Protein AF-A0A958IN01-F1 (afdb_monomer_lite)

Foldseek 3Di:
DDVVVLLVVLVVCLVPQDPVLLVVLLCQLPPPPDLVSNLSSLLSNLLRPVPSSLVVCVPPQLPDDPPSNVSVLNSLLSQADPDPVDHDPCVVVSQVSLLVQLVDDDPVSVLSSLLSQLPHPDHDDLVSLLVSVLVLDLSSLLSNLLSLLPDPDPCLVVV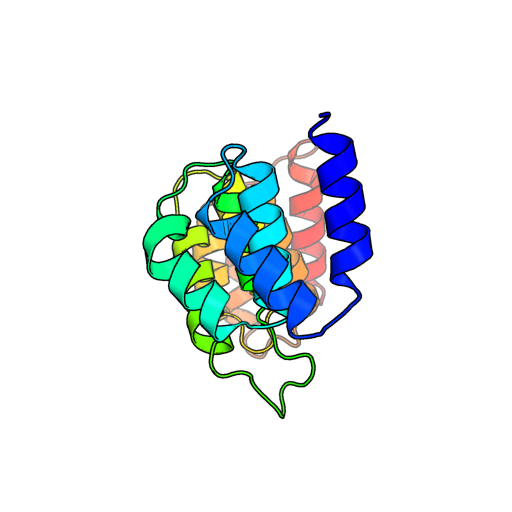LVSLVVSLVVDDPPVSVSSNVSSVSSNVD

Secondary structure (DSSP, 8-state):
--HHHHHHHHHHHHT--SHHHHHHHHHHHHH-SSHHHHHHHHHHHHHH-HHHHHHHHHHTGGGPPTTTHHHHHHHHHH---SSTTS--THHHHHHHHHHHHHTSS-HHHHHHHHHHHHTSSSPPPHHHHHHHHTT--HHHHHHHHHHHHHS--S-HHHHHHHHHHHHTT--TTTTHHHHHHHHHHHH-

Sequence (188 aa):
EHPQIRLAALHSVRSIKNRTTERLFEKMATSHEDWRIKGESLIALATIAPAKAMKMIRNEAIQFPWPQSYYTIVALDSMKSANPAKPIPEESEATQLLVQLAEGEPIGQSTVALEALIGRNTPPSIDYFMKKMQQGDVAQTTIIANYIALMDDPRPAQTVQPLMEMFAKFEAPRDLEAMVAIVVALDS

Radius of gyration: 18.51 Å; chains: 1; bounding box: 45×27×58 Å

pLDDT: mean 90.48, std 6.43, range [61.12, 97.69]

Structure (mmCIF, N/CA/C/O backbone):
data_AF-A0A958IN01-F1
#
_entry.id   AF-A0A958IN01-F1
#
loop_
_atom_site.group_PDB
_atom_site.id
_atom_site.type_symbol
_atom_site.label_atom_id
_atom_site.label_alt_id
_atom_site.label_comp_id
_atom_site.label_asym_id
_atom_site.label_entity_id
_atom_site.label_seq_id
_atom_site.pdbx_PDB_ins_code
_atom_site.Cartn_x
_atom_site.Cartn_y
_atom_site.Cartn_z
_atom_site.occupancy
_atom_site.B_iso_or_equiv
_atom_site.auth_seq_id
_atom_site.auth_comp_id
_atom_site.auth_asym_id
_atom_site.auth_atom_id
_atom_site.pdbx_PDB_model_num
ATOM 1 N N . GLU A 1 1 ? -2.653 2.076 -32.327 1.00 61.12 1 GLU A N 1
ATOM 2 C CA . GLU A 1 1 ? -2.480 0.803 -31.587 1.00 61.12 1 GLU A CA 1
ATOM 3 C C . GLU A 1 1 ? -3.309 0.871 -30.306 1.00 61.12 1 GLU A C 1
ATOM 5 O O . GLU A 1 1 ? -3.391 1.955 -29.742 1.00 61.12 1 GLU A O 1
ATOM 10 N N . HIS A 1 2 ? -3.980 -0.206 -29.884 1.00 81.88 2 HIS A N 1
ATOM 11 C CA . HIS A 1 2 ? -4.971 -0.136 -28.798 1.00 81.88 2 HIS A CA 1
ATOM 12 C C . HIS A 1 2 ? -4.309 -0.257 -27.404 1.00 81.88 2 HIS A C 1
ATOM 14 O O . HIS A 1 2 ? -3.597 -1.239 -27.176 1.00 81.88 2 HIS A O 1
ATOM 20 N N . PRO A 1 3 ? -4.554 0.665 -26.447 1.00 77.88 3 PRO A N 1
ATOM 21 C CA . PRO A 1 3 ? -3.917 0.654 -25.121 1.00 77.88 3 PRO A CA 1
ATOM 22 C C . PRO A 1 3 ? -4.086 -0.657 -24.343 1.00 77.88 3 PRO A C 1
ATOM 24 O O . PRO A 1 3 ? -3.154 -1.119 -23.694 1.00 77.88 3 PRO A O 1
ATOM 27 N N . GLN A 1 4 ? -5.242 -1.316 -24.466 1.00 81.12 4 GLN A N 1
ATOM 28 C CA . GLN A 1 4 ? -5.497 -2.587 -23.771 1.00 81.12 4 GLN A CA 1
ATOM 29 C C . GLN A 1 4 ? -4.605 -3.736 -24.259 1.00 81.12 4 GLN A C 1
ATOM 31 O O . GLN A 1 4 ? -4.190 -4.571 -23.461 1.00 81.12 4 GLN A O 1
ATOM 36 N N . ILE A 1 5 ? -4.265 -3.765 -25.552 1.00 83.88 5 ILE A N 1
ATOM 37 C CA . ILE A 1 5 ? -3.369 -4.791 -26.104 1.00 83.88 5 ILE A CA 1
ATOM 38 C C . ILE A 1 5 ? -1.960 -4.598 -25.530 1.00 83.88 5 ILE A C 1
ATOM 40 O O . ILE A 1 5 ? -1.296 -5.566 -25.163 1.00 83.88 5 ILE A O 1
ATOM 44 N N . ARG A 1 6 ? -1.526 -3.340 -25.377 1.00 82.25 6 ARG A N 1
ATOM 45 C CA . ARG A 1 6 ? -0.242 -3.008 -24.749 1.00 82.25 6 ARG A CA 1
ATOM 46 C C . ARG A 1 6 ? -0.212 -3.382 -23.269 1.00 82.25 6 ARG A C 1
ATOM 48 O O . ARG A 1 6 ? 0.780 -3.947 -22.828 1.00 82.25 6 ARG A O 1
ATOM 55 N N . LEU A 1 7 ? -1.292 -3.137 -22.527 1.00 82.56 7 LEU A N 1
ATOM 56 C CA . LEU A 1 7 ? -1.411 -3.568 -21.129 1.00 82.56 7 LEU A CA 1
ATOM 57 C C . LEU A 1 7 ? -1.273 -5.090 -20.987 1.00 82.56 7 LEU A C 1
ATOM 59 O O . LEU A 1 7 ? -0.437 -5.560 -20.217 1.00 82.56 7 LEU A O 1
ATOM 63 N N . ALA A 1 8 ? -2.009 -5.859 -21.794 1.00 82.44 8 ALA A N 1
ATOM 64 C CA . ALA A 1 8 ? -1.927 -7.320 -21.783 1.00 82.44 8 ALA A CA 1
ATOM 65 C C . ALA A 1 8 ? -0.515 -7.832 -22.134 1.00 82.44 8 ALA A C 1
ATOM 67 O O . ALA A 1 8 ? -0.007 -8.779 -21.522 1.00 82.44 8 ALA A O 1
ATOM 68 N N . ALA A 1 9 ? 0.153 -7.177 -23.088 1.00 85.06 9 ALA A N 1
ATOM 69 C CA . ALA A 1 9 ? 1.536 -7.486 -23.429 1.00 85.06 9 ALA A CA 1
ATOM 70 C C . ALA A 1 9 ? 2.493 -7.196 -22.259 1.00 85.06 9 ALA A C 1
ATOM 72 O O . ALA A 1 9 ? 3.341 -8.030 -21.945 1.00 85.06 9 ALA A O 1
ATOM 73 N N . LEU A 1 10 ? 2.337 -6.060 -21.569 1.00 85.75 10 LEU A N 1
ATOM 74 C CA . LEU A 1 10 ? 3.169 -5.718 -20.411 1.00 85.75 10 LEU A CA 1
ATOM 75 C C . LEU A 1 10 ? 3.002 -6.712 -19.269 1.00 85.75 10 LEU A C 1
ATOM 77 O O . LEU A 1 10 ? 3.998 -7.139 -18.684 1.00 85.75 10 LEU A O 1
ATOM 81 N N . HIS A 1 11 ? 1.769 -7.138 -19.001 1.00 83.38 11 HIS A N 1
ATOM 82 C CA . HIS A 1 11 ? 1.479 -8.159 -17.994 1.00 83.38 11 HIS A CA 1
ATOM 83 C C . HIS A 1 11 ? 2.165 -9.487 -18.322 1.00 83.38 11 HIS A C 1
ATOM 85 O O . HIS A 1 11 ? 2.788 -10.089 -17.449 1.00 83.38 11 HIS A O 1
ATOM 91 N N . SER A 1 12 ? 2.144 -9.892 -19.593 1.00 84.12 12 SER A N 1
ATOM 92 C CA . SER A 1 12 ? 2.808 -11.118 -20.053 1.00 84.12 12 SER A CA 1
ATOM 93 C C . SER A 1 12 ? 4.332 -11.045 -19.873 1.00 84.12 12 SER A C 1
ATOM 95 O O . SER A 1 12 ? 4.961 -11.976 -19.365 1.00 84.12 12 SER A O 1
ATOM 97 N N . VAL A 1 13 ? 4.932 -9.906 -20.234 1.00 86.69 13 VAL A N 1
ATOM 98 C CA . VAL A 1 13 ? 6.389 -9.696 -20.193 1.00 86.69 13 VAL A CA 1
ATOM 99 C C . VAL A 1 13 ? 6.911 -9.474 -18.768 1.00 86.69 13 VAL A C 1
ATOM 101 O O . VAL A 1 13 ? 8.067 -9.791 -18.493 1.00 86.69 13 VAL A O 1
ATOM 104 N N . ARG A 1 14 ? 6.078 -8.999 -17.831 1.00 81.75 14 ARG A N 1
ATOM 105 C CA . ARG A 1 14 ? 6.462 -8.732 -16.429 1.00 81.75 14 ARG A CA 1
ATOM 106 C C . ARG A 1 14 ? 7.025 -9.960 -15.706 1.00 81.75 14 ARG A C 1
ATOM 108 O O . ARG A 1 14 ? 7.861 -9.815 -14.817 1.00 81.75 14 ARG A O 1
ATOM 115 N N . SER A 1 15 ? 6.595 -11.160 -16.090 1.00 81.31 15 SER A N 1
ATOM 116 C CA . SER A 1 15 ? 7.098 -12.421 -15.525 1.00 81.31 15 SER A CA 1
ATOM 117 C C . SER A 1 15 ? 8.572 -12.694 -15.864 1.00 81.31 15 SER A C 1
ATOM 119 O O . SER A 1 15 ? 9.259 -13.420 -15.143 1.00 81.31 15 SER A O 1
ATOM 121 N N . ILE A 1 16 ? 9.085 -12.079 -16.931 1.00 85.94 16 ILE A N 1
ATOM 122 C CA . ILE A 1 16 ? 10.443 -12.275 -17.425 1.00 85.94 16 ILE A CA 1
ATOM 123 C C . ILE A 1 16 ? 11.359 -11.247 -16.753 1.00 85.94 16 ILE A C 1
ATOM 125 O O . ILE A 1 16 ? 11.392 -10.076 -17.128 1.00 85.94 16 ILE A O 1
ATOM 129 N N . LYS A 1 17 ? 12.140 -11.685 -15.763 1.00 85.38 17 LYS A N 1
ATOM 130 C CA . LYS A 1 17 ? 13.047 -10.821 -14.989 1.00 85.38 17 LYS A CA 1
ATOM 131 C C . LYS A 1 17 ? 14.450 -10.799 -15.602 1.00 85.38 17 LYS A C 1
ATOM 133 O O . LYS A 1 17 ? 15.314 -11.577 -15.206 1.00 85.38 17 LYS A O 1
ATOM 138 N N . ASN A 1 18 ? 14.684 -9.939 -16.595 1.00 88.88 18 ASN A N 1
ATOM 139 C CA . ASN A 1 18 ? 16.005 -9.769 -17.204 1.00 88.88 18 ASN A CA 1
ATOM 140 C C . ASN A 1 18 ? 16.297 -8.301 -17.568 1.00 88.88 18 ASN A C 1
ATOM 142 O O . ASN A 1 18 ? 15.436 -7.429 -17.497 1.00 88.88 18 ASN A O 1
ATOM 146 N N . ARG A 1 19 ? 17.534 -8.022 -17.992 1.00 89.69 19 ARG A N 1
ATOM 147 C CA . ARG A 1 19 ? 17.980 -6.658 -18.326 1.00 89.69 19 ARG A CA 1
ATOM 148 C C . ARG A 1 19 ? 17.228 -6.041 -19.512 1.00 89.69 19 ARG A C 1
ATOM 150 O O . ARG A 1 19 ? 17.126 -4.820 -19.612 1.00 89.69 19 ARG A O 1
ATOM 157 N N . THR A 1 20 ? 16.741 -6.862 -20.439 1.00 90.44 20 THR A N 1
ATOM 158 C CA . THR A 1 20 ? 15.983 -6.393 -21.607 1.00 90.44 20 THR A CA 1
ATOM 159 C C . THR A 1 20 ? 14.608 -5.895 -21.185 1.00 90.44 20 THR A C 1
ATOM 161 O O . THR A 1 20 ? 14.206 -4.808 -21.595 1.00 90.44 20 THR A O 1
ATOM 164 N N . THR A 1 21 ? 13.914 -6.650 -20.332 1.00 90.75 21 THR A N 1
ATOM 165 C CA . THR A 1 21 ? 12.603 -6.257 -19.807 1.00 90.75 21 THR A CA 1
ATOM 166 C C . THR A 1 21 ? 12.712 -5.082 -18.847 1.00 90.75 21 THR A C 1
ATOM 168 O O . THR A 1 21 ? 11.918 -4.155 -18.948 1.00 90.75 21 THR A O 1
ATOM 171 N N . GLU A 1 22 ? 13.751 -5.030 -18.013 1.00 92.38 22 GLU A N 1
ATOM 172 C CA . GLU A 1 22 ? 14.050 -3.862 -17.175 1.00 92.38 22 GLU A CA 1
ATOM 173 C C . GLU A 1 22 ? 14.158 -2.571 -18.007 1.00 92.38 22 GLU A C 1
ATOM 175 O O . GLU A 1 22 ? 13.461 -1.597 -17.732 1.00 92.38 22 GLU A O 1
ATOM 180 N N . ARG A 1 23 ? 14.977 -2.572 -19.071 1.00 92.69 23 ARG A N 1
ATOM 181 C CA . ARG A 1 23 ? 15.136 -1.408 -19.964 1.00 92.69 23 ARG A CA 1
ATOM 182 C C . ARG A 1 23 ? 13.841 -1.030 -20.680 1.00 92.69 23 ARG A C 1
ATOM 184 O O . ARG A 1 23 ? 13.604 0.151 -20.930 1.00 92.69 23 ARG A O 1
ATOM 191 N N . LEU A 1 24 ? 13.027 -2.021 -21.043 1.00 92.25 24 LEU A N 1
ATOM 192 C CA . LEU A 1 24 ? 11.726 -1.795 -21.664 1.00 92.25 24 LEU A CA 1
ATOM 193 C C . LEU A 1 24 ? 10.793 -1.047 -20.706 1.00 92.25 24 LEU A C 1
ATOM 195 O O . LEU A 1 24 ? 10.247 -0.010 -21.083 1.00 92.25 24 LEU A O 1
ATOM 199 N N . PHE A 1 25 ? 10.653 -1.546 -19.476 1.00 94.19 25 PHE A N 1
ATOM 200 C CA . PHE A 1 25 ? 9.800 -0.935 -18.461 1.00 94.19 25 PHE A CA 1
ATOM 201 C C . PHE A 1 25 ? 10.302 0.447 -18.046 1.00 94.19 25 PHE A C 1
ATOM 203 O O . PHE A 1 25 ? 9.499 1.367 -17.953 1.00 94.19 25 PHE A O 1
ATOM 210 N N . GLU A 1 26 ? 11.616 0.631 -17.900 1.00 93.81 26 GLU A N 1
ATOM 211 C CA . GLU A 1 26 ? 12.223 1.945 -17.650 1.00 93.81 26 GLU A CA 1
ATOM 212 C C . GLU A 1 26 ? 11.842 2.946 -18.752 1.00 93.81 26 GLU A C 1
ATOM 214 O O . GLU A 1 26 ? 11.300 4.014 -18.470 1.00 93.81 26 GLU A O 1
ATOM 219 N N . LYS A 1 27 ? 12.017 2.570 -20.027 1.00 92.81 27 LYS A N 1
ATOM 220 C CA . LYS A 1 27 ? 11.638 3.429 -21.156 1.00 92.81 27 LYS A CA 1
ATOM 221 C C . LYS A 1 27 ? 10.149 3.780 -21.130 1.00 92.81 27 LYS A C 1
ATOM 223 O O . LYS A 1 27 ? 9.794 4.939 -21.359 1.00 92.81 27 LYS A O 1
ATOM 228 N N . MET A 1 28 ? 9.279 2.801 -20.893 1.00 91.88 28 MET A N 1
ATOM 229 C CA . MET A 1 28 ? 7.832 3.019 -20.912 1.00 91.88 28 MET A CA 1
ATOM 230 C C . MET A 1 28 ? 7.343 3.849 -19.724 1.00 91.88 28 MET A C 1
ATOM 232 O O . MET A 1 28 ? 6.503 4.724 -19.920 1.00 91.88 28 MET A O 1
ATOM 236 N N . ALA A 1 29 ? 7.901 3.642 -18.532 1.00 90.81 29 ALA A N 1
ATOM 237 C CA . ALA A 1 29 ? 7.561 4.413 -17.343 1.00 90.81 29 ALA A CA 1
ATOM 238 C C . ALA A 1 29 ? 7.901 5.907 -17.506 1.00 90.81 29 ALA A C 1
ATOM 240 O O . ALA A 1 29 ? 7.125 6.757 -17.079 1.00 90.81 29 ALA A O 1
ATOM 241 N N . THR A 1 30 ? 9.003 6.246 -18.187 1.00 87.94 30 THR A N 1
ATOM 242 C CA . THR A 1 30 ? 9.405 7.650 -18.394 1.00 87.94 30 THR A CA 1
ATOM 243 C C . THR A 1 30 ? 8.705 8.307 -19.588 1.00 87.94 30 THR A C 1
ATOM 245 O O . THR A 1 30 ? 8.201 9.424 -19.489 1.00 87.94 30 THR A O 1
ATOM 248 N N . SER A 1 31 ? 8.677 7.639 -20.744 1.00 83.94 31 SER A N 1
ATOM 249 C CA . SER A 1 31 ? 8.402 8.313 -22.028 1.00 83.94 31 SER A CA 1
ATOM 250 C C . SER A 1 31 ? 7.001 8.100 -22.600 1.00 83.94 31 SER A C 1
ATOM 252 O O . SER A 1 31 ? 6.652 8.751 -23.581 1.00 83.94 31 SER A O 1
ATOM 254 N N . HIS A 1 32 ? 6.189 7.206 -22.029 1.00 86.25 32 HIS A N 1
ATOM 255 C CA . HIS A 1 32 ? 4.874 6.911 -22.601 1.00 86.25 32 HIS A CA 1
ATOM 256 C C . HIS A 1 32 ? 3.850 8.024 -22.305 1.00 86.25 32 HIS A C 1
ATOM 258 O O . HIS A 1 32 ? 3.859 8.624 -21.235 1.00 86.25 32 HIS A O 1
ATOM 264 N N . GLU A 1 33 ? 2.947 8.316 -23.240 1.00 86.88 33 GLU A N 1
ATOM 265 C CA . GLU A 1 33 ? 1.942 9.378 -23.060 1.00 86.88 33 GLU A CA 1
ATOM 266 C C . GLU A 1 33 ? 0.810 8.949 -22.112 1.00 86.88 33 GLU A C 1
ATOM 268 O O . GLU A 1 33 ? 0.402 9.704 -21.235 1.00 86.88 33 GLU A O 1
ATOM 273 N N . ASP A 1 34 ? 0.337 7.706 -22.249 1.00 89.75 34 ASP A N 1
ATOM 274 C CA . ASP A 1 34 ? -0.697 7.136 -21.377 1.00 89.75 34 ASP A CA 1
ATOM 275 C C . ASP A 1 34 ? -0.156 6.830 -19.966 1.00 89.75 34 ASP A C 1
ATOM 277 O O . ASP A 1 34 ? 0.724 5.976 -19.800 1.00 89.75 34 ASP A O 1
ATOM 281 N N . TRP A 1 35 ? -0.724 7.490 -18.951 1.00 87.94 35 TRP A N 1
ATOM 282 C CA . TRP A 1 35 ? -0.376 7.319 -17.537 1.00 87.94 35 TRP A CA 1
ATOM 283 C C . TRP A 1 35 ? -0.612 5.896 -17.020 1.00 87.94 35 TRP A C 1
ATOM 285 O O . TRP A 1 35 ? 0.095 5.462 -16.115 1.00 87.94 35 TRP A O 1
ATOM 295 N N . ARG A 1 36 ? -1.546 5.135 -17.611 1.00 90.62 36 ARG A N 1
ATOM 296 C CA . ARG A 1 36 ? -1.788 3.733 -17.232 1.00 90.62 36 ARG A CA 1
ATOM 297 C C . ARG A 1 36 ? -0.635 2.844 -17.652 1.00 90.62 36 ARG A C 1
ATOM 299 O O . ARG A 1 36 ? -0.147 2.040 -16.869 1.00 90.62 36 ARG A O 1
ATOM 306 N N . ILE A 1 37 ? -0.152 3.036 -18.878 1.00 91.06 37 ILE A N 1
ATOM 307 C CA . ILE A 1 37 ? 1.015 2.314 -19.390 1.00 91.06 37 ILE A CA 1
ATOM 308 C C . ILE A 1 37 ? 2.264 2.687 -18.589 1.00 91.06 37 ILE A C 1
ATOM 310 O O . ILE A 1 37 ? 3.051 1.802 -18.244 1.00 91.06 37 ILE A O 1
ATOM 314 N N . LYS A 1 38 ? 2.427 3.974 -18.248 1.00 91.88 38 LYS A N 1
ATOM 315 C CA . LYS A 1 38 ? 3.501 4.424 -17.352 1.00 91.88 38 LYS A CA 1
ATOM 316 C C . LYS A 1 38 ? 3.420 3.733 -15.993 1.00 91.88 38 LYS A C 1
ATOM 318 O O . LYS A 1 38 ? 4.413 3.170 -15.544 1.00 91.88 38 LYS A O 1
ATOM 323 N N . GLY A 1 39 ? 2.239 3.735 -15.381 1.00 91.81 39 GLY A N 1
ATOM 324 C CA . GLY A 1 39 ? 1.990 3.148 -14.070 1.00 91.81 39 GLY A CA 1
ATOM 325 C C . GLY A 1 39 ? 2.240 1.641 -14.019 1.00 91.81 39 GLY A C 1
ATOM 326 O O . GLY A 1 39 ? 2.950 1.160 -13.143 1.00 91.81 39 GLY A O 1
ATOM 327 N N . GLU A 1 40 ? 1.754 0.891 -15.003 1.00 92.25 40 GLU A N 1
ATOM 328 C CA . GLU A 1 40 ? 1.991 -0.558 -15.099 1.00 92.25 40 GLU A CA 1
ATOM 329 C C . GLU A 1 40 ? 3.465 -0.892 -15.324 1.00 92.25 40 GLU A C 1
ATOM 331 O O . GLU A 1 40 ? 4.010 -1.834 -14.744 1.00 92.25 40 GLU A O 1
ATOM 336 N N . SER A 1 41 ? 4.144 -0.072 -16.126 1.00 93.44 41 SER A N 1
ATOM 337 C CA . SER A 1 41 ? 5.586 -0.197 -16.328 1.00 93.44 41 SER A CA 1
ATOM 338 C C . SER A 1 41 ? 6.358 0.113 -15.047 1.00 93.44 41 SER A C 1
ATOM 340 O O . SER A 1 41 ? 7.332 -0.575 -14.747 1.00 93.44 41 SER A O 1
ATOM 342 N N . LEU A 1 42 ? 5.906 1.093 -14.260 1.00 94.38 42 LEU A N 1
ATOM 343 C CA . LEU A 1 42 ? 6.486 1.425 -12.961 1.00 94.38 42 LEU A CA 1
ATOM 344 C C . LEU A 1 42 ? 6.315 0.281 -11.955 1.00 94.38 42 LEU A C 1
ATOM 346 O O . LEU A 1 42 ? 7.279 -0.071 -11.280 1.00 94.38 42 LEU A O 1
ATOM 350 N N . ILE A 1 43 ? 5.138 -0.349 -11.896 1.00 93.62 43 ILE A N 1
ATOM 351 C CA . ILE A 1 43 ? 4.899 -1.532 -11.056 1.00 93.62 43 ILE A CA 1
ATOM 352 C C . ILE A 1 43 ? 5.835 -2.681 -11.456 1.00 93.62 43 ILE A C 1
ATOM 354 O O . ILE A 1 43 ? 6.446 -3.334 -10.606 1.00 93.62 43 ILE A O 1
ATOM 358 N N . ALA A 1 44 ? 5.960 -2.953 -12.757 1.00 92.94 44 ALA A N 1
ATOM 359 C CA . ALA A 1 44 ? 6.855 -3.996 -13.242 1.00 92.94 44 ALA A CA 1
ATOM 360 C C . ALA A 1 44 ? 8.320 -3.686 -12.893 1.00 92.94 44 ALA A C 1
ATOM 362 O O . ALA A 1 44 ? 9.041 -4.562 -12.407 1.00 92.94 44 ALA A O 1
ATOM 363 N N . LEU A 1 45 ? 8.741 -2.430 -13.068 1.00 93.88 45 LEU A N 1
ATOM 364 C CA . LEU A 1 45 ? 10.079 -1.972 -12.711 1.00 93.88 45 LEU A CA 1
ATOM 365 C C . LEU A 1 45 ? 10.332 -2.083 -11.205 1.00 93.88 45 LEU A C 1
ATOM 367 O O . LEU A 1 45 ? 11.405 -2.527 -10.819 1.00 93.88 45 LEU A O 1
ATOM 371 N N . ALA A 1 46 ? 9.349 -1.775 -10.359 1.00 94.00 46 ALA A N 1
ATOM 372 C CA . ALA A 1 46 ? 9.456 -1.910 -8.907 1.00 94.00 46 ALA A CA 1
ATOM 373 C C . ALA A 1 46 ? 9.723 -3.352 -8.458 1.00 94.00 46 ALA A C 1
ATOM 375 O O . ALA A 1 46 ? 10.436 -3.572 -7.486 1.00 94.00 46 ALA A O 1
ATOM 376 N N . THR A 1 47 ? 9.233 -4.340 -9.212 1.00 90.44 47 THR A N 1
ATOM 377 C CA . THR A 1 47 ? 9.486 -5.763 -8.937 1.00 90.44 47 THR A CA 1
ATOM 378 C C . THR A 1 47 ? 10.875 -6.232 -9.410 1.00 90.44 47 THR A C 1
ATOM 380 O O . THR A 1 47 ? 11.429 -7.180 -8.852 1.00 90.44 47 THR A O 1
ATOM 383 N N . ILE A 1 48 ? 11.420 -5.638 -10.478 1.00 91.00 48 ILE A N 1
ATOM 384 C CA . ILE A 1 48 ? 12.653 -6.109 -11.147 1.00 91.00 48 ILE A CA 1
ATOM 385 C C . ILE A 1 48 ? 13.880 -5.297 -10.713 1.00 91.00 48 ILE A C 1
ATOM 387 O O . ILE A 1 48 ? 14.947 -5.861 -10.484 1.00 91.00 48 ILE A O 1
ATOM 391 N N . ALA A 1 49 ? 13.725 -3.981 -10.598 1.00 92.88 49 ALA A N 1
ATOM 392 C CA . ALA A 1 49 ? 14.750 -3.019 -10.218 1.00 92.88 49 ALA A CA 1
ATOM 393 C C . ALA A 1 49 ? 14.169 -1.973 -9.235 1.00 92.88 49 ALA A C 1
ATOM 395 O O . ALA A 1 49 ? 13.971 -0.812 -9.622 1.00 92.88 49 ALA A O 1
ATOM 396 N N . PRO A 1 50 ? 13.921 -2.358 -7.963 1.00 93.75 50 PRO A N 1
ATOM 397 C CA . PRO A 1 50 ? 13.308 -1.495 -6.948 1.00 93.75 50 PRO A CA 1
ATOM 398 C C . PRO A 1 50 ? 13.993 -0.129 -6.817 1.00 93.75 50 PRO A C 1
ATOM 400 O O . PRO A 1 50 ? 13.318 0.895 -6.849 1.00 93.75 50 PRO A O 1
ATOM 403 N N . ALA A 1 51 ? 15.331 -0.092 -6.800 1.00 94.06 51 ALA A N 1
ATOM 404 C CA . ALA A 1 51 ? 16.118 1.142 -6.716 1.00 94.06 51 ALA A CA 1
ATOM 405 C C . ALA A 1 51 ? 15.769 2.170 -7.809 1.00 94.06 51 ALA A C 1
ATOM 407 O O . ALA A 1 51 ? 15.672 3.374 -7.554 1.00 94.06 51 ALA A O 1
ATOM 408 N N . LYS A 1 52 ? 15.577 1.705 -9.053 1.00 93.69 52 LYS A N 1
ATOM 409 C CA . LYS A 1 52 ? 15.235 2.577 -10.185 1.00 93.69 52 LYS A CA 1
ATOM 410 C C . LYS A 1 52 ? 13.807 3.084 -10.076 1.00 93.69 52 LYS A C 1
ATOM 412 O O . LYS A 1 52 ? 13.580 4.281 -10.232 1.00 93.69 52 LYS A O 1
ATOM 417 N N . ALA A 1 53 ? 12.867 2.192 -9.778 1.00 95.00 53 ALA A N 1
ATOM 418 C CA . ALA A 1 53 ? 11.474 2.568 -9.584 1.00 95.00 53 ALA A CA 1
ATOM 419 C C . ALA A 1 53 ? 11.319 3.560 -8.422 1.00 95.00 53 ALA A C 1
ATOM 421 O O . ALA A 1 53 ? 10.635 4.567 -8.577 1.00 95.00 53 ALA A O 1
ATOM 422 N N . MET A 1 54 ? 12.030 3.352 -7.310 1.00 95.81 54 MET A N 1
ATOM 423 C CA . MET A 1 54 ? 12.030 4.270 -6.170 1.00 95.81 54 MET A CA 1
ATOM 424 C C . MET A 1 54 ? 12.517 5.666 -6.567 1.00 95.81 54 MET A C 1
ATOM 426 O O . MET A 1 54 ? 11.882 6.670 -6.245 1.00 95.81 54 MET A O 1
ATOM 430 N N . LYS A 1 55 ? 13.605 5.751 -7.344 1.00 93.94 55 LYS A N 1
ATOM 431 C CA . LYS A 1 55 ? 14.092 7.030 -7.879 1.00 93.94 55 LYS A CA 1
ATOM 432 C C . LYS A 1 55 ? 13.027 7.750 -8.718 1.00 93.94 55 LYS A C 1
ATOM 434 O O . LYS A 1 55 ? 12.890 8.963 -8.597 1.00 93.94 55 LYS A O 1
ATOM 439 N N . MET A 1 56 ? 12.278 7.024 -9.548 1.00 92.31 56 MET A N 1
ATOM 440 C CA . MET A 1 56 ? 11.193 7.608 -10.349 1.00 92.31 56 MET A CA 1
ATOM 441 C C . MET A 1 56 ? 10.029 8.078 -9.473 1.00 92.31 56 MET A C 1
ATOM 443 O O . MET A 1 56 ? 9.511 9.175 -9.672 1.00 92.31 56 MET A O 1
ATOM 447 N N . ILE A 1 57 ? 9.656 7.287 -8.464 1.00 93.00 57 ILE A N 1
ATOM 448 C CA . ILE A 1 57 ? 8.570 7.631 -7.542 1.00 93.00 57 ILE A CA 1
ATOM 449 C C . ILE A 1 57 ? 8.872 8.926 -6.790 1.00 93.00 57 ILE A C 1
ATOM 451 O O . ILE A 1 57 ? 8.021 9.814 -6.762 1.00 93.00 57 ILE A O 1
ATOM 455 N N . ARG A 1 58 ? 10.091 9.067 -6.255 1.00 88.31 58 ARG A N 1
ATOM 456 C CA . ARG A 1 58 ? 10.537 10.286 -5.562 1.00 88.31 58 ARG A CA 1
ATOM 457 C C . ARG A 1 58 ? 10.415 11.539 -6.424 1.00 88.31 58 ARG A C 1
ATOM 459 O O . ARG A 1 58 ? 10.042 12.592 -5.922 1.00 88.31 58 ARG A O 1
ATOM 466 N N . ASN A 1 59 ? 10.775 11.425 -7.698 1.00 83.19 59 ASN A N 1
ATOM 467 C CA . ASN A 1 59 ? 10.876 12.580 -8.580 1.00 83.19 59 ASN A CA 1
ATOM 468 C C . ASN A 1 59 ? 9.520 13.024 -9.134 1.00 83.19 59 ASN A C 1
ATOM 470 O O . ASN A 1 59 ? 9.328 14.211 -9.371 1.00 83.19 59 ASN A O 1
ATOM 474 N N . GLU A 1 60 ? 8.614 12.080 -9.389 1.00 74.31 60 GLU A N 1
ATOM 475 C CA . GLU A 1 60 ? 7.439 12.342 -10.229 1.00 74.31 60 GLU A CA 1
ATOM 476 C C . GLU A 1 60 ? 6.137 11.807 -9.622 1.00 74.31 60 GLU A C 1
ATOM 478 O O . GLU A 1 60 ? 5.104 12.469 -9.695 1.00 74.31 60 GLU A O 1
ATOM 483 N N . ALA A 1 61 ? 6.159 10.622 -9.005 1.00 69.56 61 ALA A N 1
ATOM 484 C CA . ALA A 1 61 ? 4.932 9.847 -8.818 1.00 69.56 61 ALA A CA 1
ATOM 485 C C . ALA A 1 61 ? 4.193 10.079 -7.488 1.00 69.56 61 ALA A C 1
ATOM 487 O O . ALA A 1 61 ? 3.026 9.700 -7.379 1.00 69.56 61 ALA A O 1
ATOM 488 N N . ILE A 1 62 ? 4.832 10.705 -6.490 1.00 70.38 62 ILE A N 1
ATOM 489 C CA . ILE A 1 62 ? 4.176 11.088 -5.219 1.00 70.38 62 ILE A CA 1
ATOM 490 C C . ILE A 1 62 ? 3.162 12.223 -5.436 1.00 70.38 62 ILE A C 1
ATOM 492 O O . ILE A 1 62 ? 2.190 12.336 -4.698 1.00 70.38 62 ILE A O 1
ATOM 496 N N . GLN A 1 63 ? 3.359 13.050 -6.467 1.00 77.62 63 GLN A N 1
ATOM 497 C CA . GLN A 1 63 ? 2.505 14.209 -6.749 1.00 77.62 63 GLN A CA 1
ATOM 498 C C . GLN A 1 63 ? 1.310 13.888 -7.654 1.00 77.62 63 GLN A C 1
ATOM 500 O O . GLN A 1 63 ? 0.518 14.776 -7.970 1.00 77.62 63 GLN A O 1
ATOM 505 N N . PHE A 1 64 ? 1.173 12.639 -8.105 1.00 85.06 64 PHE A N 1
ATOM 506 C CA . PHE A 1 64 ? 0.077 12.275 -8.990 1.00 85.06 64 PHE A CA 1
ATOM 507 C C . PHE A 1 64 ? -1.273 12.321 -8.262 1.00 85.06 64 PHE A C 1
ATOM 509 O O . PHE A 1 64 ? -1.398 11.771 -7.168 1.00 85.06 64 PHE A O 1
ATOM 516 N N . PRO A 1 65 ? -2.309 12.935 -8.861 1.00 90.38 65 PRO A N 1
ATOM 517 C CA . PRO A 1 65 ? -3.638 12.945 -8.270 1.00 90.38 65 PRO A CA 1
ATOM 518 C C . PRO A 1 65 ? -4.266 11.552 -8.341 1.00 90.38 65 PRO A C 1
ATOM 520 O O . PRO A 1 65 ? -3.946 10.744 -9.216 1.00 90.38 65 PRO A O 1
ATOM 523 N N . TRP A 1 66 ? -5.238 11.284 -7.476 1.00 91.06 66 TRP A N 1
ATOM 524 C CA . TRP A 1 66 ? -6.098 10.114 -7.629 1.00 91.06 66 TRP A CA 1
ATOM 525 C C . TRP A 1 66 ? -6.873 10.182 -8.967 1.00 91.06 66 TRP A C 1
ATOM 527 O O . TRP A 1 66 ? -7.360 11.260 -9.316 1.00 91.06 66 TRP A O 1
ATOM 537 N N . PRO A 1 67 ? -7.017 9.084 -9.743 1.00 92.69 67 PRO A N 1
ATOM 538 C CA . PRO A 1 67 ? -6.590 7.705 -9.472 1.00 92.69 67 PRO A CA 1
ATOM 539 C C . PRO A 1 67 ? -5.197 7.339 -10.013 1.00 92.69 67 PRO A C 1
ATOM 541 O O . PRO A 1 67 ? -4.838 6.168 -10.033 1.00 92.69 67 PRO A O 1
ATOM 544 N N . GLN A 1 68 ? -4.398 8.300 -10.480 1.00 91.44 68 GLN A N 1
ATOM 545 C CA . GLN A 1 68 ? -3.072 8.019 -11.043 1.00 91.44 68 GLN A CA 1
ATOM 546 C C . GLN A 1 68 ? -2.084 7.509 -9.987 1.00 91.44 68 GLN A C 1
ATOM 548 O O . GLN A 1 68 ? -1.306 6.596 -10.268 1.00 91.44 68 GLN A O 1
ATOM 553 N N . SER A 1 69 ? -2.178 8.024 -8.757 1.00 92.56 69 SER A N 1
ATOM 554 C CA . SER A 1 69 ? -1.391 7.560 -7.607 1.00 92.56 69 SER A CA 1
ATOM 555 C C . SER A 1 69 ? -1.649 6.101 -7.211 1.00 92.56 69 SER A C 1
ATOM 557 O O . SER A 1 69 ? -0.823 5.527 -6.503 1.00 92.56 69 SER A O 1
ATOM 559 N N . TYR A 1 70 ? -2.714 5.456 -7.711 1.00 94.75 70 TYR A N 1
ATOM 560 C CA . TYR A 1 70 ? -2.939 4.014 -7.537 1.00 94.75 70 TYR A CA 1
ATOM 561 C C . TYR A 1 70 ? -1.713 3.199 -7.963 1.00 94.75 70 TYR A C 1
ATOM 563 O O . TYR A 1 70 ? -1.238 2.339 -7.224 1.00 94.75 70 TYR A O 1
ATOM 571 N N . TYR A 1 71 ? -1.142 3.515 -9.127 1.00 94.62 71 TYR A N 1
ATOM 572 C CA . TYR A 1 71 ? 0.029 2.805 -9.634 1.00 94.62 71 TYR A CA 1
ATOM 573 C C . TYR A 1 71 ? 1.275 3.048 -8.781 1.00 94.62 71 TYR A C 1
ATOM 575 O O . TYR A 1 71 ? 2.086 2.139 -8.620 1.00 94.62 71 TYR A O 1
ATOM 583 N N . THR A 1 72 ? 1.408 4.244 -8.200 1.00 95.19 72 THR A N 1
ATOM 584 C CA . THR A 1 72 ? 2.463 4.551 -7.229 1.00 95.19 72 THR A CA 1
ATOM 585 C C . THR A 1 72 ? 2.320 3.666 -5.993 1.00 95.19 72 THR A C 1
ATOM 587 O O . THR A 1 72 ? 3.294 3.035 -5.592 1.00 95.19 72 THR A O 1
ATOM 590 N N . ILE A 1 73 ? 1.112 3.555 -5.431 1.00 96.25 73 ILE A N 1
ATOM 591 C CA . ILE A 1 73 ? 0.845 2.723 -4.248 1.00 96.25 73 ILE A CA 1
ATOM 592 C C . ILE A 1 73 ? 1.164 1.253 -4.530 1.00 96.25 73 ILE A C 1
ATOM 594 O O . ILE A 1 73 ? 1.907 0.632 -3.774 1.00 96.25 73 ILE A O 1
ATOM 598 N N . VAL A 1 74 ? 0.676 0.704 -5.645 1.00 95.75 74 VAL A N 1
ATOM 599 C CA . VAL A 1 74 ? 0.924 -0.702 -6.008 1.00 95.75 74 VAL A CA 1
ATOM 600 C C . VAL A 1 74 ? 2.406 -0.957 -6.302 1.00 95.75 74 VAL A C 1
ATOM 602 O O . VAL A 1 74 ? 2.941 -2.012 -5.958 1.00 95.75 74 VAL A O 1
ATOM 605 N N . ALA A 1 75 ? 3.105 0.005 -6.914 1.00 95.50 75 ALA A N 1
ATOM 606 C CA . ALA A 1 75 ? 4.543 -0.100 -7.123 1.00 95.50 75 ALA A CA 1
ATOM 607 C C . ALA A 1 75 ? 5.290 -0.150 -5.781 1.00 95.50 75 ALA A C 1
ATOM 609 O O . ALA A 1 75 ? 6.135 -1.026 -5.604 1.00 95.50 75 ALA A O 1
ATOM 610 N N . LEU A 1 76 ? 4.942 0.720 -4.827 1.00 96.19 76 LEU A N 1
ATOM 611 C CA . LEU A 1 76 ? 5.511 0.720 -3.476 1.00 96.19 76 LEU A CA 1
ATOM 612 C C . LEU A 1 76 ? 5.193 -0.574 -2.707 1.00 96.19 76 LEU A C 1
ATOM 614 O O . LEU A 1 76 ? 6.097 -1.137 -2.093 1.00 96.19 76 LEU A O 1
ATOM 618 N N . ASP A 1 77 ? 3.963 -1.097 -2.789 1.00 96.00 77 ASP A N 1
ATOM 619 C CA . ASP A 1 77 ? 3.604 -2.389 -2.177 1.00 96.00 77 ASP A CA 1
ATOM 620 C C . ASP A 1 77 ? 4.453 -3.539 -2.739 1.00 96.00 77 ASP A C 1
ATOM 622 O O . ASP A 1 77 ? 4.915 -4.411 -2.002 1.00 96.00 77 ASP A O 1
ATOM 626 N N . SER A 1 78 ? 4.742 -3.513 -4.045 1.00 93.12 78 SER A N 1
ATOM 627 C CA . SER A 1 78 ? 5.588 -4.531 -4.675 1.00 93.12 78 SER A CA 1
ATOM 628 C C . SER A 1 78 ? 7.053 -4.492 -4.211 1.00 93.12 78 SER A C 1
ATOM 630 O O . SER A 1 78 ? 7.762 -5.487 -4.360 1.00 93.12 78 SER A O 1
ATOM 632 N N . MET A 1 79 ? 7.498 -3.390 -3.592 1.00 93.62 79 MET A N 1
ATOM 633 C CA . MET A 1 79 ? 8.813 -3.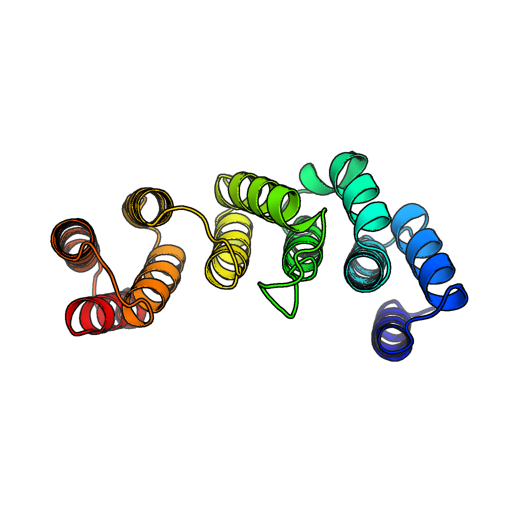257 -2.952 1.00 93.62 79 MET A CA 1
ATOM 634 C C . MET A 1 79 ? 8.781 -3.791 -1.514 1.00 93.62 79 MET A C 1
ATOM 636 O O . MET A 1 79 ? 9.173 -3.115 -0.557 1.00 93.62 79 MET A O 1
ATOM 640 N N . LYS A 1 80 ? 8.278 -5.015 -1.346 1.00 88.19 80 LYS A N 1
ATOM 641 C CA . LYS A 1 80 ? 8.362 -5.782 -0.100 1.00 88.19 80 LYS A CA 1
ATOM 642 C C . LYS A 1 80 ? 9.265 -6.983 -0.288 1.00 88.19 80 LYS A C 1
ATOM 644 O O . LYS A 1 80 ? 9.250 -7.637 -1.333 1.00 88.19 80 LYS A O 1
ATOM 649 N N . SER A 1 81 ? 10.050 -7.288 0.733 1.00 83.00 81 SER A N 1
ATOM 650 C CA . SER A 1 81 ? 10.907 -8.466 0.697 1.00 83.00 81 SER A CA 1
ATOM 651 C C . SER A 1 81 ? 10.066 -9.722 0.841 1.00 83.00 81 SER A C 1
ATOM 653 O O . SER A 1 81 ? 9.256 -9.831 1.753 1.00 83.00 81 SER A O 1
ATOM 655 N N . ALA A 1 82 ? 10.286 -10.709 -0.028 1.00 82.50 82 ALA A N 1
ATOM 656 C CA . ALA A 1 82 ? 9.622 -12.007 0.103 1.00 82.50 82 ALA A CA 1
ATOM 657 C C . ALA A 1 82 ? 10.083 -12.783 1.354 1.00 82.50 82 ALA A C 1
ATOM 659 O O . ALA A 1 82 ? 9.409 -13.709 1.792 1.00 82.50 82 ALA A O 1
ATOM 660 N N . ASN A 1 83 ? 11.249 -12.432 1.908 1.00 81.94 83 ASN A N 1
ATOM 661 C CA . ASN A 1 83 ? 11.791 -13.016 3.126 1.00 81.94 83 ASN A CA 1
ATOM 662 C C . ASN A 1 83 ? 12.214 -11.890 4.089 1.00 81.94 83 ASN A C 1
ATOM 664 O O . ASN A 1 83 ? 13.163 -11.172 3.761 1.00 81.94 83 ASN A O 1
ATOM 668 N N . PRO A 1 84 ? 11.593 -11.768 5.278 1.00 80.94 84 PRO A N 1
ATOM 669 C CA . PRO A 1 84 ? 11.956 -10.761 6.279 1.00 80.94 84 PRO A CA 1
ATOM 670 C C . PRO A 1 84 ? 13.427 -10.807 6.716 1.00 80.94 84 PRO A C 1
ATOM 672 O O . PRO A 1 84 ? 14.004 -9.782 7.061 1.00 80.94 84 PRO A O 1
ATOM 675 N N . ALA A 1 85 ? 14.073 -11.977 6.657 1.00 84.62 85 ALA A N 1
ATOM 676 C CA . ALA A 1 85 ? 15.492 -12.126 6.988 1.00 84.62 85 ALA A CA 1
ATOM 677 C C . ALA A 1 85 ? 16.439 -11.565 5.908 1.00 84.62 85 ALA A C 1
ATOM 679 O O . ALA A 1 85 ? 17.652 -11.517 6.111 1.00 84.62 85 ALA A O 1
ATOM 680 N N . LYS A 1 86 ? 15.910 -11.178 4.741 1.00 85.44 86 LYS A N 1
ATOM 681 C CA . LYS A 1 86 ? 16.659 -10.579 3.630 1.00 85.44 86 LYS A CA 1
ATOM 682 C C . LYS A 1 86 ? 15.919 -9.339 3.117 1.00 85.44 86 LYS A C 1
ATOM 684 O O . LYS A 1 86 ? 15.356 -9.395 2.021 1.00 85.44 86 LYS A O 1
ATOM 689 N N . PRO A 1 87 ? 15.903 -8.248 3.903 1.00 84.44 87 PRO A N 1
ATOM 690 C CA . PRO A 1 87 ? 15.228 -7.026 3.506 1.00 84.44 87 PRO A CA 1
ATOM 691 C C . PRO A 1 87 ? 15.898 -6.405 2.273 1.00 84.44 87 PRO A C 1
ATOM 693 O O . PRO A 1 87 ? 17.126 -6.425 2.144 1.00 84.44 87 PRO A O 1
ATOM 696 N N . ILE A 1 88 ? 15.099 -5.828 1.380 1.00 89.62 88 ILE A N 1
ATOM 697 C CA . ILE A 1 88 ? 15.584 -4.960 0.309 1.00 89.62 88 ILE A CA 1
ATOM 698 C C . ILE A 1 88 ? 15.768 -3.533 0.852 1.00 89.62 88 ILE A C 1
ATOM 700 O O . ILE A 1 88 ? 14.967 -3.091 1.681 1.00 89.62 88 ILE A O 1
ATOM 704 N N . PRO A 1 89 ? 16.796 -2.786 0.406 1.00 90.38 89 PRO A N 1
ATOM 705 C CA . PRO A 1 89 ? 17.070 -1.437 0.910 1.00 90.38 89 PRO A CA 1
ATOM 706 C C . PRO A 1 89 ? 15.886 -0.472 0.779 1.00 90.38 89 PRO A C 1
ATOM 708 O O . PRO A 1 89 ? 15.667 0.371 1.646 1.00 90.38 89 PRO A O 1
ATOM 711 N N . GLU A 1 90 ? 15.108 -0.612 -0.293 1.00 94.38 90 GLU A N 1
ATOM 712 C CA . GLU A 1 90 ? 13.984 0.262 -0.620 1.00 94.38 90 GLU A CA 1
ATOM 713 C C . GLU A 1 90 ? 12.749 0.004 0.250 1.00 94.38 90 GLU A C 1
ATOM 715 O O . GLU A 1 90 ? 11.818 0.804 0.224 1.00 94.38 90 GLU A O 1
ATOM 720 N N . GLU A 1 91 ? 12.717 -1.082 1.031 1.00 93.00 91 GLU A N 1
ATOM 721 C CA . GLU A 1 91 ? 11.532 -1.473 1.794 1.00 93.00 91 GLU A CA 1
ATOM 722 C C . GLU A 1 91 ? 11.163 -0.405 2.834 1.00 93.00 91 GLU A C 1
ATOM 724 O O . GLU A 1 91 ? 10.049 0.108 2.826 1.00 93.00 91 GLU A O 1
ATOM 729 N N . SER A 1 92 ? 12.100 0.002 3.690 1.00 92.19 92 SER A N 1
ATOM 730 C CA . SER A 1 92 ? 11.823 1.004 4.735 1.00 92.19 92 SER A CA 1
ATOM 731 C C . SER A 1 92 ? 11.266 2.307 4.150 1.00 92.19 92 SER A C 1
ATOM 733 O O . SER A 1 92 ? 10.263 2.847 4.620 1.00 92.19 92 SER A O 1
ATOM 735 N N . GLU A 1 93 ? 11.869 2.772 3.060 1.00 93.69 93 GLU A N 1
ATOM 736 C CA . GLU A 1 93 ? 11.418 3.972 2.372 1.00 93.69 93 GLU A CA 1
ATOM 737 C C . GLU A 1 93 ? 10.051 3.792 1.706 1.00 93.69 93 GLU A C 1
ATOM 739 O O . GLU A 1 93 ? 9.203 4.678 1.803 1.00 93.69 93 GLU A O 1
ATOM 744 N N . ALA A 1 94 ? 9.804 2.647 1.066 1.00 95.38 94 ALA A N 1
ATOM 745 C CA . ALA A 1 94 ? 8.508 2.371 0.466 1.00 95.38 94 ALA A CA 1
ATOM 746 C C . ALA A 1 94 ? 7.389 2.408 1.515 1.00 95.38 94 ALA A C 1
ATOM 748 O O . ALA A 1 94 ? 6.336 2.990 1.259 1.00 95.38 94 ALA A O 1
ATOM 749 N N . THR A 1 95 ? 7.641 1.881 2.721 1.00 95.50 95 THR A N 1
ATOM 750 C CA . THR A 1 95 ? 6.705 1.997 3.850 1.00 95.50 95 THR A CA 1
ATOM 751 C C . THR A 1 95 ? 6.455 3.463 4.214 1.00 95.50 95 THR A C 1
ATOM 753 O O . THR A 1 95 ? 5.306 3.855 4.390 1.00 95.50 95 THR A O 1
ATOM 756 N N . GLN A 1 96 ? 7.496 4.297 4.304 1.00 94.44 96 GLN A N 1
ATOM 757 C CA . GLN A 1 96 ? 7.338 5.716 4.653 1.00 94.44 96 GLN A CA 1
ATOM 758 C C . GLN A 1 96 ? 6.511 6.485 3.617 1.00 94.44 96 GLN A C 1
ATOM 760 O O . GLN A 1 96 ? 5.647 7.279 3.982 1.00 94.44 96 GLN A O 1
ATOM 765 N N . LEU A 1 97 ? 6.734 6.229 2.327 1.00 95.00 97 LEU A N 1
ATOM 766 C CA . LEU A 1 97 ? 5.949 6.850 1.260 1.00 95.00 97 LEU A CA 1
ATOM 767 C C . LEU A 1 97 ? 4.493 6.371 1.263 1.00 95.00 97 LEU A C 1
ATOM 769 O O . LEU A 1 97 ? 3.585 7.172 1.056 1.00 95.00 97 LEU A O 1
ATOM 773 N N . LEU A 1 98 ? 4.250 5.092 1.555 1.00 96.06 98 LEU A N 1
ATOM 774 C CA . LEU A 1 98 ? 2.894 4.575 1.743 1.00 96.06 98 LEU A CA 1
ATOM 775 C C . LEU A 1 98 ? 2.190 5.245 2.930 1.00 96.06 98 LEU A C 1
ATOM 777 O O . LEU A 1 98 ? 1.022 5.600 2.804 1.00 96.06 98 LEU A O 1
ATOM 781 N N . VAL A 1 99 ? 2.893 5.496 4.041 1.00 96.06 99 VAL A N 1
ATOM 782 C CA . VAL A 1 99 ? 2.351 6.261 5.180 1.00 96.06 99 VAL A CA 1
ATOM 783 C C . VAL A 1 99 ? 1.934 7.667 4.749 1.00 96.06 99 VAL A C 1
ATOM 785 O O . VAL A 1 99 ? 0.818 8.080 5.057 1.00 96.06 99 VAL A O 1
ATOM 788 N N . GLN A 1 100 ? 2.773 8.373 3.985 1.00 93.75 100 GLN A N 1
ATOM 789 C CA . GLN A 1 100 ? 2.433 9.703 3.458 1.00 93.75 100 GLN A CA 1
ATOM 790 C C . GLN A 1 100 ? 1.193 9.661 2.553 1.00 93.75 100 GLN A C 1
ATOM 792 O O . GLN A 1 100 ? 0.312 10.511 2.660 1.00 93.75 100 GLN A O 1
ATOM 797 N N . LEU A 1 101 ? 1.084 8.653 1.682 1.00 93.81 101 LEU A N 1
ATOM 798 C CA . LEU A 1 101 ? -0.070 8.490 0.791 1.00 93.81 101 LEU A CA 1
ATOM 799 C C . LEU A 1 101 ? -1.351 8.135 1.556 1.00 93.81 101 LEU A C 1
ATOM 801 O O . LEU A 1 101 ? -2.421 8.631 1.196 1.00 93.81 101 LEU A O 1
ATOM 805 N N . ALA A 1 102 ? -1.233 7.343 2.626 1.00 95.31 102 ALA A N 1
ATOM 806 C CA . ALA A 1 102 ? -2.310 7.025 3.561 1.00 95.31 102 ALA A CA 1
ATOM 807 C C . ALA A 1 102 ? -2.750 8.240 4.398 1.00 95.31 102 ALA A C 1
ATOM 809 O O . ALA A 1 102 ? -3.869 8.279 4.913 1.00 95.31 102 ALA A O 1
ATOM 810 N N . GLU A 1 103 ? -1.904 9.260 4.532 1.00 93.25 103 GLU A N 1
ATOM 811 C CA . GLU A 1 103 ? -2.231 10.544 5.161 1.00 93.25 103 GLU A CA 1
ATOM 812 C C . GLU A 1 103 ? -2.887 11.563 4.224 1.00 93.25 103 GLU A C 1
ATOM 814 O O . GLU A 1 103 ? -3.413 12.562 4.709 1.00 93.25 103 GLU A O 1
ATOM 819 N N . GLY A 1 104 ? -2.917 11.294 2.916 1.00 88.44 104 GLY A N 1
ATOM 820 C CA . GLY A 1 104 ? -3.549 12.164 1.926 1.00 88.44 104 GLY A CA 1
ATOM 821 C C . GLY A 1 104 ? -5.077 12.250 2.041 1.00 88.44 104 GLY A C 1
ATOM 822 O O . GLY A 1 104 ? -5.730 11.383 2.617 1.00 88.44 104 GLY A O 1
ATOM 823 N N . GLU A 1 105 ? -5.649 13.299 1.441 1.00 87.00 105 GLU A N 1
ATOM 824 C CA . GLU A 1 105 ? -7.089 13.595 1.503 1.00 87.00 105 GLU A CA 1
ATOM 825 C C . GLU A 1 105 ? -7.992 12.644 0.700 1.00 87.00 105 GLU A C 1
ATOM 827 O O . GLU A 1 105 ? -9.074 12.317 1.191 1.00 87.00 105 GLU A O 1
ATOM 832 N N . PRO A 1 106 ? -7.635 12.190 -0.524 1.00 92.75 106 PRO A N 1
ATOM 833 C CA . PRO A 1 106 ? -8.538 11.325 -1.270 1.00 92.75 106 PRO A CA 1
ATOM 834 C C . PRO A 1 106 ? -8.715 9.990 -0.541 1.00 92.75 106 PRO A C 1
ATOM 836 O O . PRO A 1 106 ? -7.783 9.190 -0.479 1.00 92.75 106 PRO A O 1
ATOM 839 N N . ILE A 1 107 ? -9.928 9.723 -0.043 1.00 92.50 107 ILE A N 1
ATOM 840 C CA . ILE A 1 107 ? -10.247 8.502 0.720 1.00 92.50 107 ILE A CA 1
ATOM 841 C C . ILE A 1 107 ? -9.843 7.244 -0.057 1.00 92.50 107 ILE A C 1
ATOM 843 O O . ILE A 1 107 ? -9.247 6.341 0.520 1.00 92.50 107 ILE A O 1
ATOM 847 N N . GLY A 1 108 ? -10.076 7.203 -1.374 1.00 94.06 108 GLY A N 1
ATOM 848 C CA . GLY A 1 108 ? -9.657 6.078 -2.219 1.00 94.06 108 GLY A CA 1
ATOM 849 C C . GLY A 1 108 ? -8.142 5.845 -2.214 1.00 94.06 108 GLY A C 1
ATOM 850 O O . GLY A 1 108 ? -7.696 4.711 -2.079 1.00 94.06 108 GLY A O 1
ATOM 851 N N . GLN A 1 109 ? -7.343 6.914 -2.273 1.00 94.69 109 GLN A N 1
ATOM 852 C CA . GLN A 1 109 ? -5.885 6.818 -2.161 1.00 94.69 109 GLN A CA 1
ATOM 853 C C . GLN A 1 109 ? -5.472 6.344 -0.770 1.00 94.69 109 GLN A C 1
ATOM 855 O O . GLN A 1 109 ? -4.654 5.434 -0.644 1.00 94.69 109 GLN A O 1
ATOM 860 N N . SER A 1 110 ? -6.044 6.967 0.261 1.00 95.38 110 SER A N 1
ATOM 861 C CA . SER A 1 110 ? -5.708 6.683 1.650 1.00 95.38 110 SER A CA 1
ATOM 862 C C . SER A 1 110 ? -6.016 5.227 2.018 1.00 95.38 110 SER A C 1
ATOM 864 O O . SER A 1 110 ? -5.177 4.547 2.603 1.00 95.38 110 SER A O 1
ATOM 866 N N . THR A 1 111 ? -7.165 4.719 1.566 1.00 96.38 111 THR 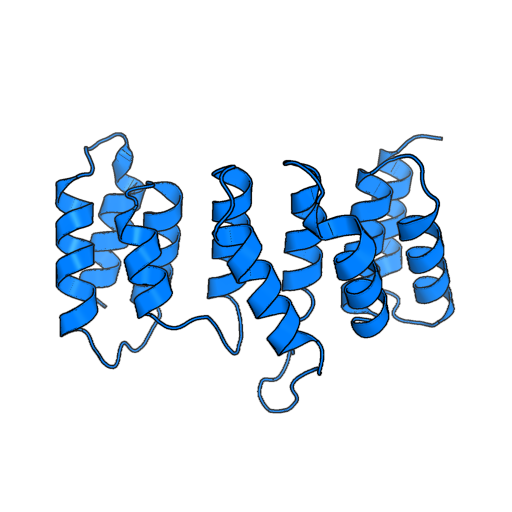A N 1
ATOM 867 C CA . THR A 1 111 ? -7.626 3.339 1.775 1.00 96.38 111 THR A CA 1
ATOM 868 C C . THR A 1 111 ? -6.703 2.326 1.102 1.00 96.38 111 THR A C 1
ATOM 870 O O . THR A 1 111 ? -6.219 1.415 1.762 1.00 96.38 111 THR A O 1
ATOM 873 N N . VAL A 1 112 ? -6.365 2.510 -0.180 1.00 96.56 112 VAL A N 1
ATOM 874 C CA . VAL A 1 112 ? -5.477 1.569 -0.891 1.00 96.56 112 VAL A CA 1
ATOM 875 C C . VAL A 1 112 ? -4.053 1.599 -0.322 1.00 96.56 112 VAL A C 1
ATOM 877 O O . VAL A 1 112 ? -3.388 0.568 -0.231 1.00 96.56 112 VAL A O 1
ATOM 880 N N . ALA A 1 113 ? -3.566 2.768 0.104 1.00 96.69 113 ALA A N 1
ATOM 881 C CA . ALA A 1 113 ? -2.281 2.860 0.793 1.00 96.69 113 ALA A CA 1
ATOM 882 C C . ALA A 1 113 ? -2.309 2.129 2.146 1.00 96.69 113 ALA A C 1
ATOM 884 O O . ALA A 1 113 ? -1.337 1.466 2.502 1.00 96.69 113 ALA A O 1
ATOM 885 N N . LEU A 1 114 ? -3.425 2.197 2.874 1.00 97.25 114 LEU A N 1
ATOM 886 C CA . LEU A 1 114 ? -3.620 1.486 4.135 1.00 97.25 114 LEU A CA 1
ATOM 887 C C . LEU A 1 114 ? -3.636 -0.039 3.946 1.00 97.25 114 LEU A C 1
ATOM 889 O O . LEU A 1 114 ? -2.965 -0.741 4.699 1.00 97.25 114 LEU A O 1
ATOM 893 N N . GLU A 1 115 ? -4.316 -0.541 2.912 1.00 96.38 115 GLU A N 1
ATOM 894 C CA . GLU A 1 115 ? -4.285 -1.962 2.525 1.00 96.38 115 GLU A CA 1
ATOM 895 C C . GLU A 1 115 ? -2.855 -2.438 2.233 1.00 96.38 115 GLU A C 1
ATOM 897 O O . GLU A 1 115 ? -2.439 -3.508 2.678 1.00 96.38 115 GLU A O 1
ATOM 902 N N . ALA A 1 116 ? -2.066 -1.620 1.530 1.00 96.50 116 ALA A N 1
ATOM 903 C CA . ALA A 1 116 ? -0.662 -1.924 1.278 1.00 96.50 116 ALA A CA 1
ATOM 904 C C . ALA A 1 116 ? 0.170 -1.945 2.573 1.00 96.50 116 ALA A C 1
ATOM 906 O O . ALA A 1 116 ? 1.053 -2.789 2.720 1.00 96.50 116 ALA A O 1
ATOM 907 N N . LEU A 1 117 ? -0.101 -1.038 3.521 1.00 96.69 117 LEU A N 1
ATOM 908 C CA . LEU A 1 117 ? 0.640 -0.926 4.783 1.00 96.69 117 LEU A CA 1
ATOM 909 C C . LEU A 1 117 ? 0.432 -2.121 5.717 1.00 96.69 117 LEU A C 1
ATOM 911 O O . LEU A 1 117 ? 1.403 -2.560 6.333 1.00 96.69 117 LEU A O 1
ATOM 915 N N . ILE A 1 118 ? -0.787 -2.656 5.821 1.00 93.75 118 ILE A N 1
ATOM 916 C CA . ILE A 1 118 ? -1.064 -3.809 6.698 1.00 93.75 118 ILE A CA 1
ATOM 917 C C . ILE A 1 118 ? -0.374 -5.095 6.214 1.00 93.75 118 ILE A C 1
ATOM 919 O O . ILE A 1 118 ? -0.069 -5.974 7.011 1.00 93.75 118 ILE A O 1
ATOM 923 N N . GLY A 1 119 ? -0.072 -5.195 4.914 1.00 90.25 119 GLY A N 1
ATOM 924 C CA . GLY A 1 119 ? 0.608 -6.343 4.307 1.00 90.25 119 GLY A CA 1
ATOM 925 C C . GLY A 1 119 ? 2.140 -6.271 4.319 1.00 90.25 119 GLY A C 1
ATOM 926 O O . GLY A 1 119 ? 2.793 -7.061 3.630 1.00 90.25 119 GLY A O 1
ATOM 927 N N . ARG A 1 120 ? 2.736 -5.300 5.022 1.00 91.94 120 ARG A N 1
ATOM 928 C CA . ARG A 1 120 ? 4.194 -5.099 5.075 1.00 91.94 120 ARG A CA 1
ATOM 929 C C . ARG A 1 120 ? 4.844 -6.043 6.083 1.00 91.94 120 ARG A C 1
ATOM 931 O O . ARG A 1 120 ? 4.256 -6.354 7.109 1.00 91.94 120 ARG A O 1
ATOM 938 N N . ASN A 1 121 ? 6.107 -6.414 5.848 1.00 88.06 121 ASN A N 1
ATOM 939 C CA . ASN A 1 121 ? 6.897 -7.142 6.853 1.00 88.06 121 ASN A CA 1
ATOM 940 C C . ASN A 1 121 ? 7.195 -6.268 8.080 1.00 88.06 121 ASN A C 1
ATOM 942 O O . ASN A 1 121 ? 7.300 -6.758 9.200 1.00 88.06 121 ASN A O 1
ATOM 946 N N . THR A 1 122 ? 7.362 -4.965 7.847 1.00 87.81 122 THR A N 1
ATOM 947 C CA . THR A 1 122 ? 7.562 -3.933 8.866 1.00 87.81 122 THR A CA 1
ATOM 948 C C . THR A 1 122 ? 6.482 -2.861 8.706 1.00 87.81 122 THR A C 1
ATOM 950 O O . THR A 1 122 ? 6.727 -1.803 8.113 1.00 87.81 122 THR A O 1
ATOM 953 N N . PRO A 1 123 ? 5.248 -3.147 9.159 1.00 91.88 123 PRO A N 1
ATOM 954 C CA . PRO A 1 123 ? 4.159 -2.186 9.101 1.00 91.88 123 PRO A CA 1
ATOM 955 C C . PRO A 1 123 ? 4.397 -1.033 10.098 1.00 91.88 123 PRO A C 1
ATOM 957 O O . PRO A 1 123 ? 5.237 -1.147 10.999 1.00 91.88 123 PRO A O 1
ATOM 960 N N . PRO A 1 124 ? 3.672 0.092 9.959 1.00 93.62 124 PRO A N 1
ATOM 961 C CA . PRO A 1 124 ? 3.609 1.127 10.988 1.00 93.62 124 PRO A CA 1
ATOM 962 C C . PRO A 1 124 ? 3.189 0.574 12.357 1.00 93.62 124 PRO A C 1
ATOM 964 O O . PRO A 1 124 ? 2.661 -0.533 12.472 1.00 93.62 124 PRO A O 1
ATOM 967 N N . SER A 1 125 ? 3.396 1.361 13.414 1.00 92.00 125 SER A N 1
ATOM 968 C CA . SER A 1 125 ? 2.964 0.964 14.756 1.00 92.00 125 SER A CA 1
ATOM 969 C C . SER A 1 125 ? 1.444 0.801 14.833 1.00 92.00 125 SER 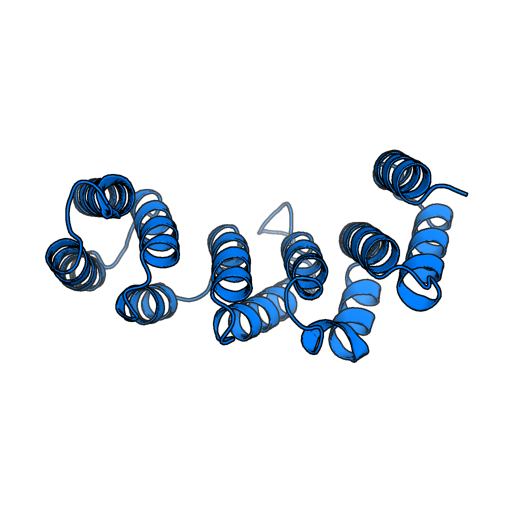A C 1
ATOM 971 O O . SER A 1 125 ? 0.695 1.465 14.117 1.00 92.00 125 SER A O 1
ATOM 973 N N . ILE A 1 126 ? 0.967 -0.030 15.761 1.00 90.12 126 ILE A N 1
ATOM 974 C CA . ILE A 1 126 ? -0.476 -0.139 16.024 1.00 90.12 126 ILE A CA 1
ATOM 975 C C . ILE A 1 126 ? -1.097 1.223 16.366 1.00 90.12 126 ILE A C 1
ATOM 977 O O . ILE A 1 126 ? -2.196 1.522 15.917 1.00 90.12 126 ILE A O 1
ATOM 981 N N . ASP A 1 127 ? -0.359 2.098 17.055 1.00 91.62 127 ASP A N 1
ATOM 982 C CA . ASP A 1 127 ? -0.805 3.448 17.407 1.00 91.62 127 ASP A CA 1
ATOM 983 C C . ASP A 1 127 ? -1.116 4.293 16.155 1.00 91.62 127 ASP A C 1
ATOM 985 O O . ASP A 1 127 ? -2.064 5.080 16.155 1.00 91.62 127 ASP A O 1
ATOM 989 N N . TYR A 1 128 ? -0.355 4.109 15.065 1.00 94.38 128 TYR A N 1
ATOM 990 C CA . TYR A 1 128 ? -0.653 4.737 13.775 1.00 94.38 128 TYR A CA 1
ATOM 991 C C . TYR A 1 128 ? -2.006 4.264 13.235 1.00 94.38 128 TYR A C 1
ATOM 993 O O . TYR A 1 128 ? -2.849 5.089 12.876 1.00 94.38 128 TYR A O 1
ATOM 1001 N N . PHE A 1 129 ? -2.237 2.949 13.225 1.00 94.50 129 PHE A N 1
ATOM 1002 C CA . PHE A 1 129 ? -3.499 2.375 12.768 1.00 94.50 129 PHE A CA 1
ATOM 1003 C C . PHE A 1 129 ? -4.669 2.803 13.661 1.00 94.50 129 PHE A C 1
ATOM 1005 O O . PHE A 1 129 ? -5.718 3.172 13.146 1.00 94.50 129 PHE A O 1
ATOM 1012 N N . MET A 1 130 ? -4.487 2.881 14.981 1.00 92.94 130 MET A N 1
ATOM 1013 C CA . MET A 1 130 ? -5.536 3.344 15.898 1.00 92.94 130 MET A CA 1
ATOM 1014 C C . MET A 1 130 ? -5.917 4.796 15.621 1.00 92.94 130 MET A C 1
ATOM 1016 O O . MET A 1 130 ? -7.097 5.117 15.485 1.00 92.94 130 MET A O 1
ATOM 1020 N N . LYS A 1 131 ? -4.919 5.669 15.449 1.00 93.56 131 LYS A N 1
ATOM 1021 C CA . LYS A 1 131 ? -5.148 7.070 15.085 1.00 93.56 131 LYS A CA 1
ATOM 1022 C C . LYS A 1 131 ? -5.886 7.195 13.750 1.00 93.56 131 LYS A C 1
ATOM 1024 O O . LYS A 1 131 ? -6.717 8.088 13.600 1.00 93.56 131 LYS A O 1
ATOM 1029 N N . LYS A 1 132 ? -5.581 6.324 12.783 1.00 94.38 132 LYS A N 1
ATOM 1030 C CA . LYS A 1 132 ? -6.273 6.286 11.489 1.00 94.38 132 LYS A CA 1
ATOM 1031 C C . LYS A 1 132 ? -7.717 5.826 11.616 1.00 94.38 132 LYS A C 1
ATOM 1033 O O . LYS A 1 132 ? -8.608 6.520 11.146 1.00 94.38 132 LYS A O 1
ATOM 1038 N N . MET A 1 133 ? -7.957 4.736 12.330 1.00 93.44 133 MET A N 1
ATOM 1039 C CA . MET A 1 133 ? -9.298 4.220 12.590 1.00 93.44 133 MET A CA 1
ATOM 1040 C C . MET A 1 133 ? -10.199 5.266 13.264 1.00 93.44 133 MET A C 1
ATOM 1042 O O . MET A 1 133 ? -11.344 5.452 12.868 1.00 93.44 133 MET A O 1
ATOM 1046 N N . GLN A 1 134 ? -9.662 6.030 14.220 1.00 92.44 134 GLN A N 1
ATOM 1047 C CA . GLN A 1 134 ? -10.397 7.088 14.923 1.00 92.44 134 GLN A CA 1
ATOM 1048 C C . GLN A 1 134 ? -10.900 8.230 14.022 1.00 92.44 134 GLN A C 1
ATOM 1050 O O . GLN A 1 134 ? -11.756 9.005 14.458 1.00 92.44 134 GLN A O 1
ATOM 1055 N N . GLN A 1 135 ? -10.419 8.330 12.777 1.00 92.75 135 GLN A N 1
ATOM 1056 C CA . GLN A 1 135 ? -10.954 9.258 11.775 1.00 92.75 135 GLN A CA 1
ATOM 1057 C C . GLN A 1 135 ? -12.385 8.882 11.347 1.00 92.75 135 GLN A C 1
ATOM 1059 O O . GLN A 1 135 ? -13.099 9.734 10.825 1.00 92.75 135 GLN A O 1
ATOM 1064 N N . GLY A 1 136 ? -12.830 7.652 11.635 1.00 91.62 136 GLY A N 1
ATOM 1065 C CA . GLY A 1 136 ? -14.219 7.217 11.484 1.00 91.62 136 GLY A CA 1
ATOM 1066 C C . GLY A 1 136 ? -14.618 6.839 10.061 1.00 91.62 136 GLY A C 1
ATOM 1067 O O . GLY A 1 136 ? -15.809 6.708 9.788 1.00 91.62 136 GLY A O 1
ATOM 1068 N N . ASP A 1 137 ? -13.656 6.668 9.152 1.00 95.31 137 ASP A N 1
ATOM 1069 C CA . ASP A 1 137 ? -13.944 6.144 7.820 1.00 95.31 137 ASP A CA 1
ATOM 1070 C C . ASP A 1 137 ? -14.251 4.639 7.895 1.00 95.31 137 ASP A C 1
ATOM 1072 O O . ASP A 1 137 ? -13.496 3.860 8.484 1.00 95.31 137 ASP A O 1
ATOM 1076 N N . VAL A 1 138 ? -15.376 4.233 7.305 1.00 95.56 138 VAL A N 1
ATOM 1077 C CA . VAL A 1 138 ? -15.908 2.863 7.389 1.00 95.56 138 VAL A CA 1
ATOM 1078 C C . VAL A 1 138 ? -14.973 1.853 6.716 1.00 95.56 138 VAL A C 1
ATOM 1080 O O . VAL A 1 138 ? -14.702 0.788 7.278 1.00 95.56 138 VAL A O 1
ATOM 1083 N N . ALA A 1 139 ? -14.434 2.185 5.539 1.00 95.19 139 ALA A N 1
ATOM 1084 C CA . ALA A 1 139 ? -13.566 1.284 4.784 1.00 95.19 139 ALA A CA 1
ATOM 1085 C C . ALA A 1 139 ? -12.216 1.112 5.490 1.00 95.19 139 ALA A C 1
ATOM 1087 O O . ALA A 1 139 ? -11.764 -0.011 5.719 1.00 95.19 139 ALA A O 1
ATOM 1088 N N . GLN A 1 140 ? -11.609 2.217 5.923 1.00 96.06 140 GLN A N 1
ATOM 1089 C CA . GLN A 1 140 ? -10.349 2.188 6.663 1.00 96.06 140 GLN A CA 1
ATOM 1090 C C . GLN A 1 140 ? -10.484 1.455 7.997 1.00 96.06 140 GLN A C 1
ATOM 1092 O O . GLN A 1 140 ? -9.607 0.670 8.356 1.00 96.06 140 GLN A O 1
ATOM 1097 N N . THR A 1 141 ? -11.596 1.658 8.707 1.00 96.56 141 THR A N 1
ATOM 1098 C CA . THR A 1 141 ? -11.868 0.948 9.963 1.00 96.56 141 THR A CA 1
ATOM 1099 C C . THR A 1 141 ? -11.986 -0.554 9.739 1.00 96.56 141 THR A C 1
ATOM 1101 O O . THR A 1 141 ? -11.410 -1.322 10.501 1.00 96.56 141 THR A O 1
ATOM 1104 N N . THR A 1 142 ? -12.656 -0.979 8.666 1.00 96.69 142 THR A N 1
ATOM 1105 C CA . THR A 1 142 ? -12.770 -2.400 8.301 1.00 96.69 142 THR A CA 1
ATOM 1106 C C . THR A 1 142 ? -11.395 -3.026 8.055 1.00 96.69 142 THR A C 1
ATOM 1108 O O . THR A 1 142 ? -11.088 -4.083 8.603 1.00 96.69 142 THR A O 1
ATOM 111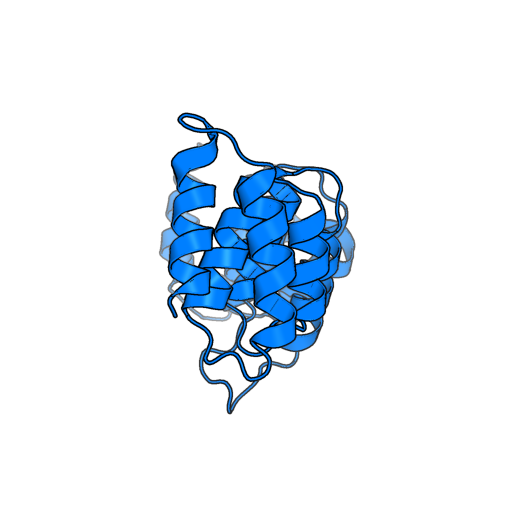1 N N . ILE A 1 143 ? -10.534 -2.351 7.286 1.00 96.31 143 ILE A N 1
ATOM 1112 C CA . ILE A 1 143 ? -9.162 -2.807 7.005 1.00 96.31 143 ILE A CA 1
ATOM 1113 C C . ILE A 1 143 ? -8.356 -2.945 8.302 1.00 96.31 143 ILE A C 1
ATOM 1115 O O . ILE A 1 143 ? -7.697 -3.961 8.519 1.00 96.31 143 ILE A O 1
ATOM 1119 N N . ILE A 1 144 ? -8.420 -1.935 9.171 1.00 95.75 144 ILE A N 1
ATOM 1120 C CA . ILE A 1 144 ? -7.659 -1.906 10.424 1.00 95.75 144 ILE A CA 1
ATOM 1121 C C . ILE A 1 144 ? -8.166 -2.965 11.406 1.00 95.75 144 ILE A C 1
ATOM 1123 O O . ILE A 1 144 ? -7.352 -3.668 11.994 1.00 95.75 144 ILE A O 1
ATOM 1127 N N . ALA A 1 145 ? -9.482 -3.124 11.554 1.00 95.19 145 ALA A N 1
ATOM 1128 C CA . ALA A 1 145 ? -10.065 -4.145 12.418 1.00 95.19 145 ALA A CA 1
ATOM 1129 C C . ALA A 1 145 ? -9.675 -5.558 11.956 1.00 95.19 145 ALA A C 1
ATOM 1131 O O . ALA A 1 145 ? -9.190 -6.352 12.756 1.00 95.19 145 ALA A O 1
ATOM 1132 N N . ASN A 1 146 ? -9.769 -5.841 10.653 1.00 95.00 146 ASN A N 1
ATOM 1133 C CA . ASN A 1 146 ? -9.323 -7.121 10.097 1.00 95.00 146 ASN A CA 1
ATOM 1134 C C . ASN A 1 146 ? -7.829 -7.371 10.332 1.00 95.00 146 ASN A C 1
ATOM 1136 O O . ASN A 1 146 ? -7.429 -8.499 10.599 1.00 95.00 146 ASN A O 1
ATOM 1140 N N . TYR A 1 147 ? -6.998 -6.330 10.243 1.00 93.38 147 TYR A N 1
ATOM 1141 C CA . TYR A 1 147 ? -5.577 -6.446 10.553 1.00 93.38 147 TYR A CA 1
ATOM 1142 C C . TYR A 1 147 ? -5.346 -6.798 12.030 1.00 93.38 147 TYR A C 1
ATOM 1144 O O . TYR A 1 147 ? -4.615 -7.744 12.303 1.00 93.38 147 TYR A O 1
ATOM 1152 N N . ILE A 1 148 ? -6.017 -6.116 12.966 1.00 92.12 148 ILE A N 1
ATOM 1153 C CA . ILE A 1 148 ? -5.929 -6.407 14.410 1.00 92.12 148 ILE A CA 1
ATOM 1154 C C . ILE A 1 148 ? -6.358 -7.838 14.713 1.00 92.12 148 ILE A C 1
ATOM 1156 O O . ILE A 1 148 ? -5.652 -8.532 15.431 1.00 92.12 148 ILE A O 1
ATOM 1160 N N . ALA A 1 149 ? -7.461 -8.298 14.118 1.00 91.44 149 ALA A N 1
ATOM 1161 C CA . ALA A 1 149 ? -7.985 -9.645 14.331 1.00 91.44 149 ALA A CA 1
ATOM 1162 C C . ALA A 1 149 ? -6.987 -10.762 13.973 1.00 91.44 149 ALA A C 1
ATOM 1164 O O . ALA A 1 149 ? -7.128 -11.889 14.447 1.00 91.44 149 ALA A O 1
ATOM 1165 N N . LEU A 1 150 ? -6.015 -10.468 13.102 1.00 89.62 150 LEU A N 1
ATOM 1166 C CA . LEU A 1 150 ? -4.970 -11.396 12.664 1.00 89.62 150 LEU A CA 1
ATOM 1167 C C . LEU A 1 150 ? -3.646 -11.211 13.417 1.00 89.62 150 LEU A C 1
ATOM 1169 O O . LEU A 1 150 ? -2.730 -12.019 13.245 1.00 89.62 150 LEU A O 1
ATOM 1173 N N . MET A 1 151 ? -3.509 -10.142 14.198 1.00 85.00 151 MET A N 1
ATOM 1174 C CA . MET A 1 151 ? -2.318 -9.882 14.992 1.00 85.00 151 MET A CA 1
ATOM 1175 C C . MET A 1 151 ? -2.415 -10.589 16.340 1.00 85.00 151 MET A C 1
ATOM 1177 O O . MET A 1 151 ? -3.438 -10.530 17.010 1.00 85.00 151 MET A O 1
ATOM 1181 N N . ASP A 1 152 ? -1.303 -11.170 16.785 1.00 73.75 152 ASP A N 1
ATOM 1182 C CA . ASP A 1 152 ? -1.116 -11.513 18.196 1.00 73.75 152 ASP A CA 1
ATOM 1183 C C . ASP A 1 152 ? -0.829 -10.201 18.949 1.00 73.75 152 ASP A C 1
ATOM 1185 O O . ASP A 1 152 ? 0.326 -9.774 19.053 1.00 73.75 152 ASP A O 1
ATOM 1189 N N . ASP A 1 153 ? -1.888 -9.462 19.306 1.00 69.81 153 ASP A N 1
ATOM 1190 C CA . ASP A 1 153 ? -1.782 -8.114 19.870 1.00 69.81 153 ASP A CA 1
ATOM 1191 C C . ASP A 1 153 ? -1.127 -8.161 21.262 1.00 69.81 153 ASP A C 1
ATOM 1193 O O . ASP A 1 153 ? -1.728 -8.636 22.228 1.00 69.81 153 ASP A O 1
ATOM 1197 N N . PRO A 1 154 ? 0.088 -7.606 21.434 1.00 65.06 154 PRO A N 1
ATOM 1198 C CA . PRO A 1 154 ? 0.737 -7.587 22.737 1.00 65.06 154 PRO A CA 1
ATOM 1199 C C . PRO A 1 154 ? 0.101 -6.573 23.707 1.00 65.06 154 PRO A C 1
ATOM 1201 O O . PRO A 1 154 ? 0.521 -6.495 24.865 1.00 65.06 154 PRO A O 1
ATOM 1204 N N . ARG A 1 155 ? -0.840 -5.729 23.252 1.00 76.75 155 ARG A N 1
ATOM 1205 C CA . ARG A 1 155 ? -1.425 -4.610 24.012 1.00 76.75 155 ARG A CA 1
ATOM 1206 C C . ARG A 1 155 ? -2.953 -4.484 23.820 1.00 76.75 155 ARG A C 1
ATOM 1208 O O . ARG A 1 155 ? -3.425 -3.381 23.529 1.00 76.75 155 ARG A O 1
ATOM 1215 N N . PRO A 1 156 ? -3.748 -5.522 24.142 1.00 76.69 156 PRO A N 1
ATOM 1216 C CA . PRO A 1 156 ? -5.204 -5.528 23.931 1.00 76.69 156 PRO A CA 1
ATOM 1217 C C . PRO A 1 156 ? -5.935 -4.380 24.647 1.00 76.69 156 PRO A C 1
ATOM 1219 O O . PRO A 1 156 ? -6.910 -3.818 24.153 1.00 76.69 156 PRO A O 1
ATOM 1222 N N . ALA A 1 157 ? -5.422 -3.933 25.799 1.00 75.94 157 ALA A N 1
ATOM 1223 C CA . ALA A 1 157 ? -5.986 -2.793 26.523 1.00 75.94 157 ALA A CA 1
ATOM 1224 C C . ALA A 1 157 ? -5.971 -1.473 25.718 1.00 75.94 157 ALA A C 1
ATOM 1226 O O . ALA A 1 157 ? -6.724 -0.557 26.039 1.00 75.94 157 ALA A O 1
ATOM 1227 N N . GLN A 1 158 ? -5.110 -1.354 24.701 1.00 80.19 158 GLN A N 1
ATOM 1228 C CA . GLN A 1 158 ? -4.965 -0.149 23.877 1.00 80.19 158 GLN A CA 1
ATOM 1229 C C . GLN A 1 158 ? -5.791 -0.202 22.584 1.00 80.19 158 GLN A C 1
ATOM 1231 O O . GLN A 1 158 ? -6.043 0.848 21.996 1.00 80.19 158 GLN A O 1
ATOM 1236 N N . THR A 1 159 ? -6.235 -1.387 22.159 1.00 86.50 159 THR A N 1
ATOM 1237 C CA . THR A 1 159 ? -6.992 -1.609 20.916 1.00 86.50 159 THR A CA 1
ATOM 1238 C C . THR A 1 159 ? -8.496 -1.745 21.161 1.00 86.50 159 THR A C 1
ATOM 1240 O O . THR A 1 159 ? -9.287 -1.213 20.382 1.00 86.50 159 THR A O 1
ATOM 1243 N N . VAL A 1 160 ? -8.910 -2.339 22.288 1.00 90.31 160 VAL A N 1
ATOM 1244 C CA . VAL A 1 160 ? -10.331 -2.569 22.624 1.00 90.31 160 VAL A CA 1
ATOM 1245 C C . VAL A 1 160 ? -11.150 -1.276 22.681 1.00 90.31 160 VAL A C 1
ATOM 1247 O O . VAL A 1 160 ? -12.218 -1.190 22.077 1.00 90.31 160 VAL A O 1
ATOM 1250 N N . GLN A 1 161 ? -10.671 -0.252 23.394 1.00 91.12 161 GLN A N 1
ATOM 1251 C CA . GLN A 1 161 ? -11.441 0.982 23.584 1.00 91.12 161 GLN A CA 1
ATOM 1252 C C . GLN A 1 161 ? -11.693 1.725 22.252 1.00 91.12 161 GLN A C 1
ATOM 1254 O O . GLN A 1 161 ? -12.854 2.024 21.964 1.00 91.12 161 GLN A O 1
ATOM 1259 N N . PRO A 1 162 ? -10.680 1.967 21.392 1.00 92.19 162 PRO A N 1
ATOM 1260 C CA . PRO A 1 162 ? -10.907 2.526 20.057 1.00 92.19 162 PRO A CA 1
ATOM 1261 C C . PRO A 1 162 ? -11.871 1.710 19.184 1.00 92.19 162 PRO A C 1
ATOM 1263 O O . PRO A 1 162 ? -12.685 2.297 18.470 1.00 92.19 162 PRO A O 1
ATOM 1266 N N . LEU A 1 163 ? -11.801 0.374 19.240 1.00 94.00 163 LEU A N 1
ATOM 1267 C CA . LEU A 1 163 ? -12.697 -0.515 18.493 1.00 94.00 163 LEU A CA 1
ATOM 1268 C C . LEU A 1 163 ? -14.156 -0.347 18.943 1.00 94.00 163 LEU A C 1
ATOM 1270 O O . LEU A 1 163 ? -15.036 -0.118 18.113 1.00 94.00 163 LEU A O 1
ATOM 1274 N N . MET A 1 164 ? -14.407 -0.363 20.254 1.00 95.06 164 MET A N 1
ATOM 1275 C CA . MET A 1 164 ? -15.740 -0.133 20.824 1.00 95.06 164 MET A CA 1
ATOM 1276 C C . MET A 1 164 ? -16.298 1.250 20.469 1.00 95.06 164 MET A C 1
ATOM 1278 O O . MET A 1 164 ? -17.479 1.386 20.141 1.00 95.06 164 MET A O 1
ATOM 1282 N N . GLU A 1 165 ? -15.452 2.281 20.497 1.00 94.88 165 GLU A N 1
ATOM 1283 C CA . GLU A 1 165 ? -15.835 3.636 20.098 1.00 94.88 165 GLU A CA 1
ATOM 1284 C C . GLU A 1 165 ? -16.230 3.719 18.622 1.00 94.88 165 GLU A C 1
ATOM 1286 O O . GLU A 1 165 ? -17.175 4.437 18.295 1.00 94.88 165 GLU A O 1
ATOM 1291 N N . MET A 1 166 ? -15.535 3.010 17.725 1.00 95.56 166 MET A N 1
ATOM 1292 C CA . MET A 1 166 ? -15.924 2.975 16.311 1.00 95.56 166 MET A CA 1
ATOM 1293 C C . MET A 1 166 ? -17.201 2.171 16.095 1.00 95.56 166 MET A C 1
ATOM 1295 O O . MET A 1 166 ? -18.077 2.626 15.364 1.00 95.56 166 MET A O 1
ATOM 1299 N N . PHE A 1 167 ? -17.355 1.033 16.777 1.00 96.06 167 PHE A N 1
ATOM 1300 C CA . PHE A 1 167 ? -18.570 0.224 16.695 1.00 96.06 167 PHE A CA 1
ATOM 1301 C C . PHE A 1 167 ? -19.814 1.048 17.041 1.00 96.06 167 PHE A C 1
ATOM 1303 O O . PHE A 1 167 ? -20.808 1.004 16.324 1.00 96.06 167 PHE A O 1
ATOM 1310 N N . ALA A 1 168 ? -19.739 1.859 18.101 1.00 96.00 168 ALA A N 1
ATOM 1311 C CA . ALA A 1 168 ? -20.838 2.717 18.536 1.00 96.00 168 ALA A CA 1
ATOM 1312 C C . ALA A 1 168 ? -21.179 3.857 17.554 1.00 96.00 168 ALA A C 1
ATOM 1314 O O . ALA A 1 168 ? -22.265 4.429 17.645 1.00 96.00 168 ALA A O 1
ATOM 1315 N N . LYS A 1 169 ? -20.265 4.217 16.642 1.00 95.62 169 LYS A N 1
ATOM 1316 C CA . LYS A 1 169 ? -20.484 5.261 15.625 1.00 95.62 169 LYS A CA 1
ATOM 1317 C C . LYS A 1 169 ? -21.120 4.730 14.340 1.00 95.62 169 LYS A C 1
ATOM 1319 O O . LYS A 1 169 ? -21.614 5.531 13.549 1.00 95.62 169 LYS A O 1
ATOM 1324 N N . PHE A 1 170 ? -21.073 3.422 14.111 1.00 96.25 170 PHE A N 1
ATOM 1325 C CA . PHE A 1 170 ? -21.554 2.786 12.890 1.00 96.25 170 PHE A CA 1
ATOM 1326 C C . PHE A 1 170 ? -22.995 2.298 13.028 1.00 96.25 170 PHE A C 1
ATOM 1328 O O . PHE A 1 170 ? -23.446 1.932 14.112 1.00 96.25 170 PHE A O 1
ATOM 1335 N N . GLU A 1 171 ? -23.732 2.315 11.916 1.00 96.00 171 GLU A N 1
ATOM 1336 C CA . GLU A 1 171 ? -25.162 2.012 11.901 1.00 96.00 171 GLU A CA 1
ATOM 1337 C C . GLU A 1 171 ? -25.500 0.911 10.886 1.00 96.00 171 GLU A C 1
ATOM 1339 O O . GLU A 1 171 ? -25.190 0.989 9.692 1.00 96.00 171 GLU A O 1
ATOM 1344 N N . ALA A 1 172 ? -26.191 -0.128 11.355 1.00 92.12 172 ALA A N 1
ATOM 1345 C CA . ALA A 1 172 ? -26.708 -1.191 10.503 1.00 92.12 172 ALA A CA 1
ATOM 1346 C C . ALA A 1 172 ? -27.989 -0.742 9.762 1.00 92.12 172 ALA A C 1
ATOM 1348 O O . ALA A 1 172 ? -28.805 -0.017 10.329 1.00 92.12 172 ALA A O 1
ATOM 1349 N N . PRO A 1 173 ? -28.223 -1.197 8.513 1.00 93.94 173 PRO A N 1
ATOM 1350 C CA . PRO A 1 173 ? -27.437 -2.190 7.775 1.00 93.94 173 PRO A CA 1
ATOM 1351 C C . PRO A 1 173 ? -26.264 -1.602 6.977 1.00 93.94 173 PRO A C 1
ATOM 1353 O O . PRO A 1 173 ? -25.501 -2.368 6.397 1.00 93.94 173 PRO A O 1
ATOM 1356 N N . ARG A 1 174 ? -26.129 -0.271 6.915 1.00 94.12 174 ARG A N 1
ATOM 1357 C CA . ARG A 1 174 ? -25.169 0.414 6.036 1.00 94.12 174 ARG A CA 1
ATOM 1358 C C . ARG A 1 174 ? -23.722 0.026 6.341 1.00 94.12 174 ARG A C 1
ATOM 1360 O O . ARG A 1 174 ? -22.974 -0.272 5.419 1.00 94.12 174 ARG A O 1
ATOM 1367 N N . ASP A 1 175 ? -23.370 -0.007 7.620 1.00 96.38 175 ASP A N 1
ATOM 1368 C CA . ASP A 1 175 ? -21.990 -0.163 8.085 1.00 96.38 175 ASP A CA 1
ATOM 1369 C C . ASP A 1 175 ? -21.735 -1.572 8.664 1.00 96.38 175 ASP A C 1
ATOM 1371 O O . ASP A 1 175 ? -20.780 -1.794 9.409 1.00 96.38 175 ASP A O 1
ATOM 1375 N N . LEU A 1 176 ? -22.605 -2.540 8.336 1.00 95.69 176 LEU A N 1
ATOM 1376 C CA . LEU A 1 176 ? -22.613 -3.878 8.937 1.00 95.69 176 LEU A CA 1
ATOM 1377 C C . LEU A 1 176 ? -21.269 -4.605 8.791 1.00 95.69 176 LEU A C 1
ATOM 1379 O O . LEU A 1 176 ? -20.833 -5.260 9.730 1.00 95.69 176 LEU A O 1
ATOM 1383 N N . GLU A 1 177 ? -20.608 -4.482 7.640 1.00 95.31 177 GLU A N 1
ATOM 1384 C CA . GLU A 1 177 ? -19.308 -5.118 7.393 1.00 95.31 177 GLU A CA 1
ATOM 1385 C C . GLU A 1 177 ? -18.237 -4.616 8.369 1.00 95.31 177 GLU A C 1
ATOM 1387 O O . GLU A 1 177 ? -17.549 -5.419 9.000 1.00 95.31 177 GLU A O 1
ATOM 1392 N N . ALA A 1 178 ? -18.160 -3.299 8.568 1.00 95.12 178 ALA A N 1
ATOM 1393 C CA . ALA A 1 178 ? -17.227 -2.697 9.511 1.00 95.12 178 ALA A CA 1
ATOM 1394 C C . ALA A 1 178 ? -17.547 -3.100 10.954 1.00 95.12 178 ALA A C 1
AT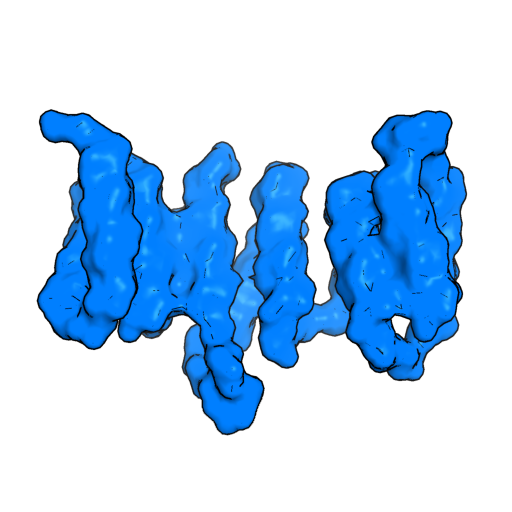OM 1396 O O . ALA A 1 178 ? -16.647 -3.426 11.724 1.00 95.12 178 ALA A O 1
ATOM 1397 N N . MET A 1 179 ? -18.834 -3.133 11.317 1.00 97.69 179 MET A N 1
ATOM 1398 C CA . MET A 1 179 ? -19.275 -3.591 12.637 1.00 97.69 179 MET A CA 1
ATOM 1399 C C . MET A 1 179 ? -18.884 -5.052 12.893 1.00 97.69 179 MET A C 1
ATOM 1401 O O . MET A 1 179 ? -18.396 -5.367 13.976 1.00 97.69 179 MET A O 1
ATOM 1405 N N . VAL A 1 180 ? -19.059 -5.939 11.908 1.00 96.88 180 VAL A N 1
ATOM 1406 C CA . VAL A 1 180 ? -18.654 -7.350 12.007 1.00 96.88 180 VAL A CA 1
ATOM 1407 C C . VAL A 1 180 ? -17.138 -7.470 12.141 1.00 96.88 180 VAL A C 1
ATOM 1409 O O . VAL A 1 180 ? -16.678 -8.182 13.028 1.00 96.88 180 VAL A O 1
ATOM 1412 N N . ALA A 1 181 ? -16.366 -6.746 11.327 1.00 96.19 181 ALA A N 1
ATOM 1413 C CA . ALA A 1 181 ? -14.906 -6.750 11.414 1.00 96.19 181 ALA A CA 1
ATOM 1414 C C . ALA A 1 181 ? -14.413 -6.308 12.802 1.00 96.19 181 ALA A C 1
ATOM 1416 O O . ALA A 1 181 ? -13.514 -6.930 13.362 1.00 96.19 181 ALA A O 1
ATOM 1417 N N . ILE A 1 182 ? -15.040 -5.284 13.394 1.00 96.19 182 ILE A N 1
ATOM 1418 C CA . ILE A 1 182 ? -14.728 -4.838 14.757 1.00 96.19 182 ILE A CA 1
ATOM 1419 C C . ILE A 1 182 ? -15.039 -5.925 15.790 1.00 96.19 182 ILE A C 1
ATOM 1421 O O . ILE A 1 182 ? -14.219 -6.174 16.667 1.00 96.19 182 ILE A O 1
ATOM 1425 N N . VAL A 1 183 ? -16.202 -6.577 15.702 1.00 95.94 183 VAL A N 1
ATOM 1426 C CA . VAL A 1 183 ? -16.570 -7.648 16.645 1.00 95.94 183 VAL A CA 1
ATOM 1427 C C . VAL A 1 183 ? -15.590 -8.815 16.555 1.00 95.94 183 VAL A C 1
ATOM 1429 O O . VAL A 1 183 ? -15.166 -9.314 17.589 1.00 95.94 183 VAL A O 1
ATOM 1432 N N . VAL A 1 184 ? -15.189 -9.208 15.343 1.00 94.81 184 VAL A N 1
ATOM 1433 C CA . VAL A 1 184 ? -14.171 -10.250 15.141 1.00 94.81 184 VAL A CA 1
ATOM 1434 C C . VAL A 1 184 ? -12.839 -9.828 15.764 1.00 94.81 184 VAL A C 1
ATOM 1436 O O . VAL A 1 184 ? -12.234 -10.611 16.483 1.00 94.81 184 VAL A O 1
ATOM 1439 N N . ALA A 1 185 ? -12.413 -8.579 15.566 1.00 92.25 185 ALA A N 1
ATOM 1440 C CA . ALA A 1 185 ? -11.179 -8.061 16.156 1.00 92.25 185 ALA A CA 1
ATOM 1441 C C . ALA A 1 185 ? -11.194 -7.993 17.691 1.00 92.25 185 ALA A C 1
ATOM 1443 O O . ALA A 1 185 ? -10.133 -8.011 18.301 1.00 92.25 185 ALA A O 1
ATOM 1444 N N . LEU A 1 186 ? -12.372 -7.875 18.309 1.00 91.81 186 LEU A N 1
ATOM 1445 C CA . LEU A 1 186 ? -12.537 -7.881 19.765 1.00 91.81 186 LEU A CA 1
ATOM 1446 C C . LEU A 1 186 ? -12.569 -9.297 20.367 1.00 91.81 186 LEU A C 1
ATOM 1448 O O . LEU A 1 186 ? -12.403 -9.422 21.579 1.00 91.81 186 LEU A O 1
ATOM 1452 N N . ASP A 1 187 ? -12.846 -10.320 19.553 1.00 90.06 187 ASP A N 1
ATOM 1453 C CA . ASP A 1 187 ? -12.934 -11.729 19.970 1.00 90.06 187 ASP A CA 1
ATOM 1454 C C . ASP A 1 187 ? -11.603 -12.489 19.794 1.00 90.06 187 ASP A C 1
ATOM 1456 O O . ASP A 1 187 ? -11.356 -13.455 20.517 1.00 90.06 187 ASP A O 1
ATOM 1460 N N . SER A 1 188 ? -10.760 -12.047 18.849 1.00 85.19 188 SER A N 1
ATOM 1461 C CA . SER A 1 188 ? -9.382 -12.529 18.634 1.00 85.19 188 SER A CA 1
ATOM 1462 C C . SER A 1 188 ? -8.450 -12.222 19.809 1.00 85.19 188 SER A C 1
ATOM 1464 O O . SER A 1 188 ? -7.637 -13.117 20.136 1.00 85.19 188 SER A O 1
#